Protein AF-A0A7C3BNF3-F1 (afdb_monomer)

Secondary structure (DSSP, 8-state):
-------------------------------------PPP-PPPPPP-------------------PPPP------------------PPPPP--SHHHHHHHHHH-HHHHHHTTSTTTHHHHTTPEE---EEEEE-STTS--EEEEEEEETTEEEEEEEEETTT---EEEEE----BSSSSSS-HHHHHHHHHHTTPPEEEEEEEEE--BSS---TTS-EEEEEETTS-EEEEEEETTEEEEEETTT--B--

Sequence (253 aa):
MKKVSPVLRRSFTLFLLAGMMGTVLLTCQTMKEESETELPLLSPIRPGTATPLAARDTSPLATLTLAPMAAKATVAALGSQHKSEATPRPLTPIQSSQD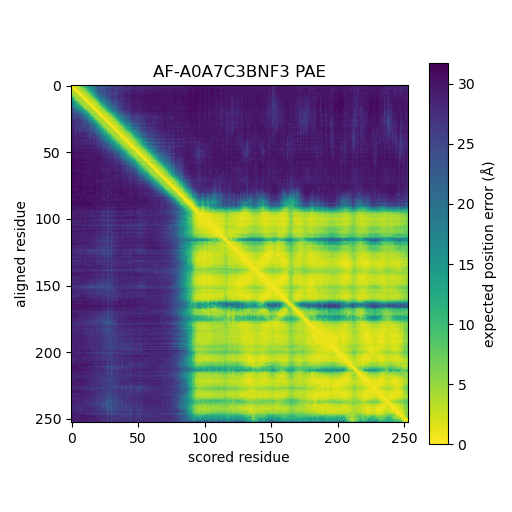VISAVLNDPLFKRSLDDSAFGPRIKDAIPGEPVFVISLDPKKNDYYLVPFYKNQQVSGIAVVGVVDGAGILGMWSNATYDKFPVVDSAEAQKLIEAEGFKIKGEPRLVFRWLRESGDETSPFWEVETEEGITFYVIHIMNKTKIYRADEVHPIG

Solvent-accessible surface area (backbone atoms only — not comparable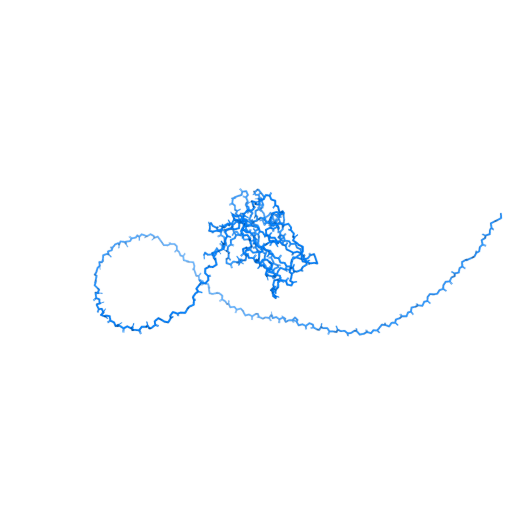 to full-atom values): 16756 Å² total; per-residue (Å²): 138,88,89,85,86,82,90,84,81,89,79,91,84,88,82,91,81,89,85,83,91,82,90,81,82,84,84,82,80,86,87,86,80,90,77,92,73,86,78,82,88,76,78,86,82,75,93,79,84,85,86,89,83,83,91,79,90,80,89,86,89,82,92,80,90,78,82,88,81,89,77,92,74,86,82,80,88,76,80,81,82,82,76,75,76,72,73,82,70,87,68,67,77,78,83,49,63,64,46,54,53,50,37,44,75,67,21,66,68,49,61,55,36,52,75,33,89,76,45,5,73,45,43,55,93,30,44,76,53,76,58,42,72,33,44,45,75,38,94,90,51,70,37,30,34,38,36,38,21,33,42,96,72,23,30,18,22,38,40,33,31,44,58,89,61,52,78,25,68,77,46,76,47,39,87,46,84,34,73,53,82,67,82,67,49,59,70,56,50,52,52,57,49,41,72,76,73,50,56,74,42,78,80,54,40,48,27,39,58,49,28,76,92,46,79,47,92,92,58,55,26,36,40,38,41,28,75,86,71,51,44,33,36,41,36,68,54,95,95,38,78,46,78,42,48,61,91,76,58,55,69,59,129

Structure (mmCIF, N/CA/C/O backbone):
data_AF-A0A7C3BNF3-F1
#
_entry.id   AF-A0A7C3BNF3-F1
#
loop_
_atom_site.group_PDB
_atom_site.id
_atom_site.type_symbol
_atom_site.label_atom_id
_atom_site.label_alt_id
_atom_site.label_comp_id
_atom_site.label_asym_id
_atom_site.label_entity_id
_atom_site.label_seq_id
_atom_site.pdbx_PDB_ins_code
_atom_site.Cartn_x
_atom_site.Cartn_y
_atom_site.Cartn_z
_atom_site.occupancy
_atom_site.B_iso_or_equiv
_atom_site.auth_seq_id
_atom_site.auth_comp_id
_atom_site.auth_asym_id
_atom_site.auth_atom_id
_atom_site.pdbx_PDB_model_num
ATOM 1 N N . MET A 1 1 ? 30.409 -74.243 4.102 1.00 40.69 1 MET A N 1
ATOM 2 C CA . MET A 1 1 ? 31.715 -73.762 4.607 1.00 40.69 1 MET A CA 1
ATOM 3 C C . MET A 1 1 ? 31.783 -72.253 4.418 1.00 40.69 1 MET A C 1
ATOM 5 O O . MET A 1 1 ? 31.747 -71.790 3.287 1.00 40.69 1 MET A O 1
ATOM 9 N N . LYS A 1 2 ? 31.756 -71.496 5.521 1.00 39.75 2 LYS A N 1
ATOM 10 C CA . LYS A 1 2 ? 31.770 -70.024 5.553 1.00 39.75 2 LYS A CA 1
ATOM 11 C C . LYS A 1 2 ? 33.218 -69.531 5.429 1.00 39.75 2 LYS A C 1
ATOM 13 O O . LYS A 1 2 ? 34.060 -69.984 6.198 1.00 39.75 2 LYS A O 1
ATOM 18 N N . LYS A 1 3 ? 33.500 -68.616 4.496 1.00 50.75 3 LYS A N 1
ATOM 19 C CA . LYS A 1 3 ? 34.761 -67.859 4.446 1.00 50.75 3 LYS A CA 1
ATOM 20 C C . LYS A 1 3 ? 34.529 -66.478 5.057 1.00 50.75 3 LYS A C 1
ATOM 22 O O . LYS A 1 3 ? 33.682 -65.727 4.590 1.00 50.75 3 LYS A O 1
ATOM 27 N N . VAL A 1 4 ? 35.277 -66.201 6.117 1.00 46.47 4 VAL A N 1
ATOM 28 C CA . VAL A 1 4 ? 35.402 -64.918 6.812 1.00 46.47 4 VAL A CA 1
ATOM 29 C C . VAL A 1 4 ? 36.863 -64.499 6.689 1.00 46.47 4 VAL A C 1
ATOM 31 O O . VAL A 1 4 ? 37.720 -65.311 7.031 1.00 46.47 4 VAL A O 1
ATOM 34 N N . SER A 1 5 ? 37.124 -63.265 6.247 1.00 44.56 5 SER A N 1
ATOM 35 C CA . SER A 1 5 ? 38.315 -62.441 6.557 1.00 44.56 5 SER A CA 1
ATOM 36 C C . SER A 1 5 ? 38.331 -61.163 5.685 1.00 44.56 5 SER A C 1
ATOM 38 O O . SER A 1 5 ? 37.679 -61.144 4.644 1.00 44.56 5 SER A O 1
ATOM 40 N N . PRO A 1 6 ? 39.109 -60.114 6.022 1.00 54.22 6 PRO A N 1
ATOM 41 C CA . PRO A 1 6 ? 39.188 -59.461 7.327 1.00 54.22 6 PRO A CA 1
ATOM 42 C C . PRO A 1 6 ? 39.106 -57.916 7.246 1.00 54.22 6 PRO A C 1
ATOM 44 O O . PRO A 1 6 ? 39.247 -57.281 6.206 1.00 54.22 6 PRO A O 1
ATOM 47 N N . VAL A 1 7 ? 38.919 -57.340 8.431 1.00 42.62 7 VAL A N 1
ATOM 48 C CA . VAL A 1 7 ? 39.017 -55.927 8.817 1.00 42.62 7 VAL A CA 1
ATOM 49 C C . VAL A 1 7 ? 40.390 -55.327 8.475 1.00 42.62 7 VAL A C 1
ATOM 51 O O . VAL A 1 7 ? 41.409 -55.890 8.873 1.00 42.62 7 VAL A O 1
ATOM 54 N N . LEU A 1 8 ? 40.415 -54.132 7.867 1.00 45.12 8 LEU A N 1
ATOM 55 C CA . LEU A 1 8 ? 41.586 -53.246 7.862 1.00 45.12 8 LEU A CA 1
ATOM 56 C C . LEU A 1 8 ? 41.279 -51.963 8.651 1.00 45.12 8 LEU A C 1
ATOM 58 O O . LEU A 1 8 ? 40.282 -51.280 8.431 1.00 45.12 8 LEU A O 1
ATOM 62 N N . ARG A 1 9 ? 42.145 -51.697 9.629 1.00 39.44 9 ARG A N 1
ATOM 63 C CA . ARG A 1 9 ? 42.118 -50.605 10.607 1.00 39.44 9 ARG A CA 1
ATOM 64 C C . ARG A 1 9 ? 42.980 -49.425 10.131 1.00 39.44 9 ARG A C 1
ATOM 66 O O . ARG A 1 9 ? 44.096 -49.654 9.690 1.00 39.44 9 ARG A O 1
ATOM 73 N N . ARG A 1 10 ? 42.503 -48.215 10.466 1.00 37.59 10 ARG A N 1
ATOM 74 C CA . ARG A 1 10 ? 43.234 -47.014 10.954 1.00 37.59 10 ARG A CA 1
ATOM 75 C C . ARG A 1 10 ? 44.228 -46.294 10.021 1.00 37.59 10 ARG A C 1
ATOM 77 O O . ARG A 1 10 ? 45.268 -46.843 9.684 1.00 37.59 10 ARG A O 1
ATOM 84 N N . SER A 1 11 ? 44.013 -44.986 9.829 1.00 36.25 11 SER A N 1
ATOM 85 C CA . SER A 1 11 ? 44.772 -43.857 10.442 1.00 36.25 11 SER A CA 1
ATOM 86 C C . SER A 1 11 ? 44.363 -42.552 9.729 1.00 36.25 11 SER A C 1
ATOM 88 O O . SER A 1 11 ? 44.376 -42.496 8.510 1.00 36.25 11 SER A O 1
ATOM 90 N N . PHE A 1 12 ? 43.729 -41.584 10.401 1.00 36.41 12 PHE A N 1
ATOM 91 C CA . PHE A 1 12 ? 44.362 -40.414 11.037 1.00 36.41 12 PHE A CA 1
ATOM 92 C C . PHE A 1 12 ? 45.429 -39.729 10.170 1.00 36.41 12 PHE A C 1
ATOM 94 O O . PHE A 1 12 ? 46.558 -40.198 10.111 1.00 36.41 12 PHE A O 1
ATOM 101 N N . THR A 1 13 ? 45.099 -38.570 9.592 1.00 43.84 13 THR A N 1
ATOM 102 C CA . THR A 1 13 ? 46.020 -37.425 9.494 1.00 43.84 13 THR A CA 1
ATOM 103 C C . THR A 1 13 ? 45.202 -36.134 9.434 1.00 43.84 13 THR A C 1
ATOM 105 O O . THR A 1 13 ? 44.461 -35.873 8.493 1.00 43.84 13 THR A O 1
ATOM 108 N N . LEU A 1 14 ? 45.340 -35.375 10.515 1.00 37.09 14 LEU A N 1
ATOM 109 C CA . LEU A 1 14 ? 44.949 -33.991 10.720 1.00 37.09 14 LEU A CA 1
ATOM 110 C C . LEU A 1 14 ? 46.074 -33.117 10.134 1.00 37.09 14 LEU A C 1
ATOM 112 O O . LEU A 1 14 ? 47.233 -33.379 10.450 1.00 37.09 14 LEU A O 1
ATOM 116 N N . PHE A 1 15 ? 45.769 -32.083 9.348 1.00 41.31 15 PHE A N 1
ATOM 117 C CA . PHE A 1 15 ? 46.699 -30.968 9.136 1.00 41.31 15 PHE A CA 1
ATOM 118 C C . PHE A 1 15 ? 45.950 -29.633 9.148 1.00 41.31 15 PHE A C 1
ATOM 120 O O . PHE A 1 15 ? 45.084 -29.369 8.317 1.00 41.31 15 PHE A O 1
ATOM 127 N N . LEU A 1 16 ? 46.303 -28.832 10.157 1.00 37.19 16 LEU A N 1
ATOM 128 C CA . LEU A 1 16 ? 46.083 -27.395 10.284 1.00 37.19 16 LEU A CA 1
ATOM 129 C C . LEU A 1 16 ? 46.866 -26.620 9.214 1.00 37.19 16 LEU A C 1
ATOM 131 O O . LEU A 1 16 ? 48.004 -26.986 8.944 1.00 37.19 16 LEU A O 1
ATOM 135 N N . LEU A 1 17 ? 46.317 -25.483 8.770 1.00 37.19 17 LEU A N 1
ATOM 136 C CA . LEU A 1 17 ? 46.991 -24.182 8.553 1.00 37.19 17 LEU A CA 1
ATOM 137 C C . LEU A 1 17 ? 45.893 -23.187 8.103 1.00 37.19 17 LEU A C 1
ATOM 139 O O . LEU A 1 17 ? 45.265 -23.404 7.077 1.00 37.19 17 LEU A O 1
ATOM 143 N N . ALA A 1 18 ? 45.395 -22.265 8.934 1.00 37.16 18 ALA A N 1
ATOM 144 C CA . ALA A 1 18 ? 46.007 -21.027 9.441 1.00 37.16 18 ALA A CA 1
ATOM 145 C C . ALA A 1 18 ? 46.370 -20.024 8.328 1.00 37.16 18 ALA A C 1
ATOM 147 O O . ALA A 1 18 ? 47.295 -20.271 7.562 1.00 37.16 18 ALA A O 1
ATOM 148 N N . GLY A 1 19 ? 45.694 -18.864 8.298 1.00 30.92 19 GLY A N 1
ATOM 149 C CA . GLY A 1 19 ? 46.172 -17.700 7.545 1.00 30.92 19 GLY A CA 1
ATOM 150 C C . GLY A 1 19 ? 45.147 -16.600 7.239 1.00 30.92 19 GLY A C 1
ATOM 151 O O . GLY A 1 19 ? 44.417 -16.711 6.268 1.00 30.92 19 GLY A O 1
ATOM 152 N N . MET A 1 20 ? 45.245 -15.504 8.005 1.00 35.53 20 MET A N 1
ATOM 153 C CA . MET A 1 20 ? 44.845 -14.108 7.707 1.00 35.53 20 MET A CA 1
ATOM 154 C C . MET A 1 20 ? 43.364 -13.734 7.905 1.00 35.53 20 MET A C 1
ATOM 156 O O . MET A 1 20 ? 42.510 -14.021 7.079 1.00 35.53 20 MET A O 1
ATOM 160 N N . MET A 1 21 ? 42.970 -13.207 9.073 1.00 34.00 21 MET A N 1
ATOM 161 C CA . MET A 1 21 ? 43.152 -11.819 9.562 1.00 34.00 21 MET A CA 1
ATOM 162 C C . MET A 1 21 ? 42.662 -10.737 8.590 1.00 34.00 21 MET A C 1
ATOM 164 O O . MET A 1 21 ? 43.366 -10.343 7.667 1.00 34.00 21 MET A O 1
ATOM 168 N N . GLY A 1 22 ? 41.481 -10.204 8.901 1.00 33.47 22 GLY A N 1
ATOM 169 C CA . GLY A 1 22 ? 40.921 -8.967 8.369 1.00 33.47 22 GLY A CA 1
ATOM 170 C C . GLY A 1 22 ? 40.045 -8.328 9.442 1.00 33.47 22 GLY A C 1
ATOM 171 O O . GLY A 1 22 ? 38.830 -8.489 9.449 1.00 33.47 22 GLY A O 1
ATOM 172 N N . THR A 1 23 ? 40.699 -7.687 10.405 1.00 35.78 23 THR A N 1
ATOM 173 C CA . THR A 1 23 ? 40.113 -6.898 11.489 1.00 35.78 23 THR A CA 1
ATOM 174 C C . THR A 1 23 ? 39.406 -5.668 10.913 1.00 35.78 23 THR A C 1
ATOM 176 O O . THR A 1 23 ? 40.067 -4.816 10.328 1.00 35.78 23 THR A O 1
ATOM 179 N N . VAL A 1 24 ? 38.095 -5.526 11.122 1.00 37.19 24 VAL A N 1
ATOM 180 C CA . VAL A 1 24 ? 37.420 -4.221 11.037 1.00 37.19 24 VAL A CA 1
ATOM 181 C C . VAL A 1 24 ? 36.855 -3.910 12.414 1.00 37.19 24 VAL A C 1
ATOM 183 O O . VAL A 1 24 ? 35.965 -4.588 12.923 1.00 37.19 24 VAL A O 1
ATOM 186 N N . LEU A 1 25 ? 37.485 -2.917 13.035 1.00 37.56 25 LEU A N 1
ATOM 187 C CA . LEU A 1 25 ? 37.174 -2.387 14.347 1.00 37.56 25 LEU A CA 1
ATOM 188 C C . LEU A 1 25 ? 35.891 -1.549 14.313 1.00 37.56 25 LEU A C 1
ATOM 190 O O . LEU A 1 25 ? 35.724 -0.654 13.491 1.00 37.56 25 LEU A O 1
ATOM 194 N N . LEU A 1 26 ? 35.048 -1.866 15.289 1.00 35.31 26 LEU A N 1
ATOM 195 C CA . LEU A 1 26 ? 34.107 -1.033 16.029 1.00 35.31 26 LEU A CA 1
ATOM 196 C C . LEU A 1 26 ? 34.372 0.489 15.988 1.00 35.31 26 LEU A C 1
ATOM 198 O O . LEU A 1 26 ? 35.427 0.953 16.417 1.00 35.31 26 LEU A O 1
ATOM 202 N N . THR A 1 27 ? 33.324 1.257 15.692 1.00 36.75 27 THR A N 1
ATOM 203 C CA . THR A 1 27 ? 33.066 2.560 16.327 1.00 36.75 27 THR A CA 1
ATOM 204 C C . THR A 1 27 ? 31.608 2.610 16.789 1.00 36.75 27 THR A C 1
ATOM 206 O O . THR A 1 27 ? 30.733 3.179 16.147 1.00 36.75 27 THR A O 1
ATOM 209 N N . CYS A 1 28 ? 31.345 1.992 17.944 1.00 34.16 28 CYS A N 1
ATOM 210 C CA . CYS A 1 28 ? 30.232 2.384 18.806 1.00 34.16 28 CYS A CA 1
ATOM 211 C C . CYS A 1 28 ? 30.676 3.627 19.581 1.00 34.16 28 CYS A C 1
ATOM 213 O O . CYS A 1 28 ? 31.540 3.526 20.449 1.00 34.16 28 CYS A O 1
ATOM 215 N N . GLN A 1 29 ? 30.095 4.789 19.285 1.00 36.34 29 GLN A N 1
ATOM 216 C CA . GLN A 1 29 ? 30.157 5.930 20.193 1.00 36.34 29 GLN A CA 1
ATOM 217 C C . GLN A 1 29 ? 28.950 5.885 21.128 1.00 36.34 29 GLN A C 1
ATOM 219 O O . GLN A 1 29 ? 27.810 6.135 20.748 1.00 36.34 29 GLN A O 1
ATOM 224 N N . THR A 1 30 ? 29.247 5.533 22.372 1.00 35.47 30 THR A N 1
ATOM 225 C CA . THR A 1 30 ? 28.507 5.903 23.574 1.00 35.47 30 THR A CA 1
ATOM 226 C C . THR A 1 30 ? 28.475 7.424 23.720 1.00 35.47 30 THR A C 1
ATOM 228 O O . THR A 1 30 ? 29.532 8.045 23.810 1.00 35.47 30 THR A O 1
ATOM 231 N N . MET A 1 31 ? 27.284 8.012 23.826 1.00 35.06 31 MET A N 1
ATOM 232 C CA . MET A 1 31 ? 27.095 9.290 24.513 1.00 35.06 31 MET A CA 1
ATOM 233 C C . MET A 1 31 ? 26.141 9.060 25.683 1.00 35.06 31 MET A C 1
ATOM 235 O O . MET A 1 31 ? 24.977 8.713 25.493 1.00 35.06 31 MET A O 1
ATOM 239 N N . LYS A 1 32 ? 26.685 9.203 26.891 1.00 38.69 32 LYS A N 1
ATOM 240 C CA . LYS A 1 32 ? 25.974 9.251 28.165 1.00 38.69 32 LYS A CA 1
ATOM 241 C C . LYS A 1 32 ? 26.591 10.394 28.974 1.00 38.69 32 LYS A C 1
ATOM 243 O O . LYS A 1 32 ? 27.745 10.274 29.358 1.00 38.69 32 LYS A O 1
ATOM 248 N N . GLU A 1 33 ? 25.822 11.458 29.171 1.00 44.34 33 GLU A N 1
ATOM 249 C CA . GLU A 1 33 ? 25.859 12.439 30.277 1.00 44.34 33 GLU A CA 1
ATOM 250 C C . GLU A 1 33 ? 24.660 13.369 30.011 1.00 44.34 33 GLU A C 1
ATOM 252 O O . GLU A 1 33 ? 24.553 13.950 28.936 1.00 44.34 33 GLU A O 1
ATOM 257 N N . GLU A 1 34 ? 23.547 13.234 30.734 1.00 39.47 34 GLU A N 1
ATOM 258 C CA . GLU A 1 34 ? 23.269 13.894 32.022 1.00 39.47 34 GLU A CA 1
ATOM 259 C C . GLU A 1 34 ? 23.438 15.421 31.958 1.00 39.47 34 GLU A C 1
ATOM 261 O O . GLU A 1 34 ? 24.514 15.967 32.168 1.00 39.47 34 GLU A O 1
ATOM 266 N N . SER A 1 35 ? 22.324 16.118 31.722 1.00 44.19 35 SER A N 1
ATOM 267 C CA . SER A 1 35 ? 22.088 17.426 32.327 1.00 44.19 35 SER A CA 1
ATOM 268 C C . SER A 1 35 ? 20.629 17.493 32.762 1.00 44.19 35 SER A C 1
ATOM 270 O O . SER A 1 35 ? 19.715 17.574 31.938 1.00 44.19 35 SER A O 1
ATOM 272 N N . GLU A 1 36 ? 20.426 17.408 34.070 1.00 44.66 36 GLU A N 1
ATOM 273 C CA . GLU A 1 36 ? 19.192 17.782 34.743 1.00 44.66 36 GLU A CA 1
ATOM 274 C C . GLU A 1 36 ? 18.860 19.240 34.394 1.00 44.66 36 GLU A C 1
ATOM 276 O O . GLU A 1 36 ? 19.713 20.127 34.436 1.00 44.66 36 GLU A O 1
ATOM 281 N N . THR A 1 37 ? 17.616 19.513 34.014 1.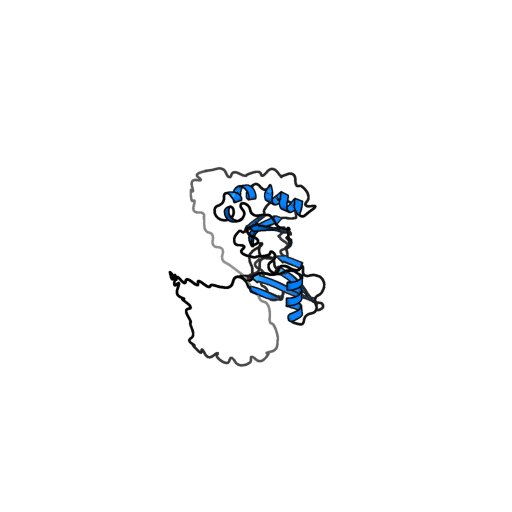00 45.12 37 THR A N 1
ATOM 282 C CA . THR A 1 37 ? 17.081 20.875 34.021 1.00 45.12 37 THR A CA 1
ATOM 283 C C . THR A 1 37 ? 15.701 20.804 34.642 1.00 45.12 37 THR A C 1
ATOM 285 O O . THR A 1 37 ? 14.779 20.199 34.095 1.00 45.12 37 THR A O 1
ATOM 288 N N . GLU A 1 38 ? 15.622 21.371 35.841 1.00 39.72 38 GLU A N 1
ATOM 289 C CA . GLU A 1 38 ? 14.423 21.528 36.648 1.00 39.72 38 GLU A CA 1
ATOM 290 C C . GLU A 1 38 ? 13.291 22.170 35.836 1.00 39.72 38 GLU A C 1
ATOM 292 O O . GLU A 1 38 ? 13.442 23.233 35.230 1.00 39.72 38 GLU A O 1
ATOM 297 N N . LEU A 1 39 ? 12.127 21.522 35.857 1.00 49.28 39 LEU A N 1
ATOM 298 C CA . LEU A 1 39 ? 10.868 22.113 35.421 1.00 49.28 39 LEU A CA 1
ATOM 299 C C . LEU A 1 39 ? 10.376 23.088 36.503 1.00 49.28 39 LEU A C 1
ATOM 301 O O . LEU A 1 39 ? 10.236 22.680 37.659 1.00 49.28 39 LEU A O 1
ATOM 305 N N . PRO A 1 40 ? 10.032 24.343 36.168 1.00 50.12 40 PRO A N 1
ATOM 306 C CA . PRO A 1 40 ? 9.306 25.195 37.093 1.00 50.12 40 PRO A CA 1
ATOM 307 C C . PRO A 1 40 ? 7.863 24.694 37.255 1.00 50.12 40 PRO A C 1
ATOM 309 O O . PRO A 1 40 ? 7.091 24.610 36.299 1.00 50.12 40 PRO A O 1
ATOM 312 N N . LEU A 1 41 ? 7.504 24.396 38.505 1.00 41.78 41 LEU A N 1
ATOM 313 C CA . LEU A 1 41 ? 6.136 24.219 38.989 1.00 41.78 41 LEU A CA 1
ATOM 314 C C . LEU A 1 41 ? 5.299 25.464 38.657 1.00 41.78 41 LEU A C 1
ATOM 316 O O . LEU A 1 41 ? 5.430 26.501 39.308 1.00 41.78 41 LEU A O 1
ATOM 320 N N . LEU A 1 42 ? 4.410 25.353 37.669 1.00 42.59 42 LEU A N 1
ATOM 321 C CA . LEU A 1 42 ? 3.328 26.312 37.460 1.00 42.59 42 LEU A CA 1
ATOM 322 C C . LEU A 1 42 ? 2.055 25.807 38.144 1.00 42.59 42 LEU A C 1
ATOM 324 O O . LEU A 1 42 ? 1.537 24.729 37.863 1.00 42.59 42 LEU A O 1
ATOM 328 N N . SER A 1 43 ? 1.601 26.626 39.087 1.00 53.91 43 SER A N 1
ATOM 329 C CA . SER A 1 43 ? 0.437 26.458 39.951 1.00 53.91 43 SER A CA 1
ATOM 330 C C . SER A 1 43 ? -0.885 26.254 39.190 1.00 53.91 43 SER A C 1
ATOM 332 O O . SER A 1 43 ? -1.045 26.750 38.073 1.00 53.91 43 SER A O 1
ATOM 334 N N . PRO A 1 44 ? -1.886 25.603 39.816 1.00 46.59 44 PRO A N 1
ATOM 335 C CA . PRO A 1 44 ? -3.186 25.349 39.201 1.00 46.59 44 PRO A CA 1
ATOM 336 C C . PRO A 1 44 ? -3.992 26.642 38.998 1.00 46.59 44 PRO A C 1
ATOM 338 O O . PRO A 1 44 ? -4.288 27.371 39.949 1.00 46.59 44 PRO A O 1
ATOM 341 N N . ILE A 1 45 ? -4.394 26.899 37.752 1.00 45.59 45 ILE A N 1
ATOM 342 C CA . ILE A 1 45 ? -5.325 27.973 37.391 1.00 45.59 45 ILE A CA 1
ATOM 343 C C . ILE A 1 45 ? -6.747 27.527 37.750 1.00 45.59 45 ILE A C 1
ATOM 345 O O . ILE A 1 45 ? -7.240 26.501 37.284 1.00 45.59 45 ILE A O 1
ATOM 349 N N . ARG A 1 46 ? -7.402 28.315 38.608 1.00 44.91 46 ARG A N 1
ATOM 350 C CA . ARG A 1 46 ? -8.814 28.161 38.982 1.00 44.91 46 ARG A CA 1
ATOM 351 C C . ARG A 1 46 ? -9.748 28.545 37.822 1.00 44.91 46 ARG A C 1
ATOM 353 O O . ARG A 1 46 ? -9.435 29.482 37.089 1.00 44.91 46 ARG A O 1
ATOM 360 N N . PRO A 1 47 ? -10.924 27.905 37.707 1.00 39.62 47 PRO A N 1
ATOM 361 C CA . PRO A 1 47 ? -11.930 28.255 36.712 1.00 39.62 47 PRO A CA 1
ATOM 362 C C . PRO A 1 47 ? -12.667 29.541 37.116 1.00 39.62 47 PRO A C 1
ATOM 364 O O . PRO A 1 47 ? -13.256 29.623 38.194 1.00 39.62 47 PRO A O 1
ATOM 367 N N . GLY A 1 48 ? -12.610 30.548 36.244 1.00 40.53 48 GLY A N 1
ATOM 368 C CA . GLY A 1 48 ? -13.319 31.817 36.373 1.00 40.53 48 GLY A CA 1
ATOM 369 C C . GLY A 1 48 ? -14.457 31.916 35.362 1.00 40.53 48 GLY A C 1
ATOM 370 O O . GLY A 1 48 ? -14.262 31.794 34.157 1.00 40.53 48 GLY A O 1
ATOM 371 N N . THR A 1 49 ? -15.649 32.119 35.896 1.00 34.91 49 THR A N 1
ATOM 372 C CA . THR A 1 49 ? -16.950 32.300 35.255 1.00 34.91 49 THR A CA 1
ATOM 373 C C . THR A 1 49 ? -17.037 33.533 34.343 1.00 34.91 49 THR A C 1
ATOM 375 O O . THR A 1 49 ? -16.733 34.641 34.765 1.00 34.91 49 THR A O 1
ATOM 378 N N . ALA 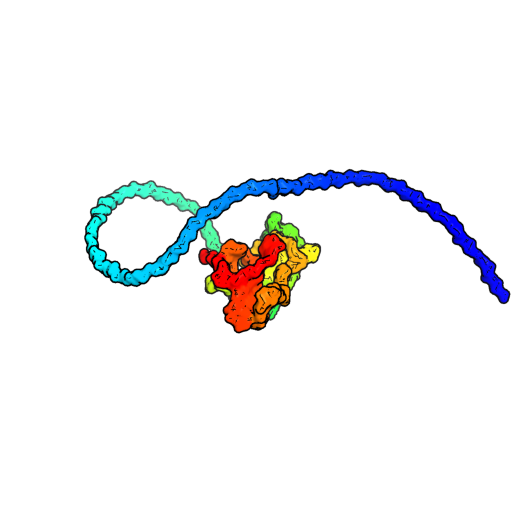A 1 50 ? -17.580 33.298 33.146 1.00 32.50 50 ALA A N 1
ATOM 379 C CA . ALA A 1 50 ? -18.685 34.006 32.486 1.00 32.50 50 ALA A CA 1
ATOM 380 C C . ALA A 1 50 ? -18.614 35.519 32.140 1.00 32.50 50 ALA A C 1
ATOM 382 O O . ALA A 1 50 ? -18.545 36.384 33.008 1.00 32.50 50 ALA A O 1
ATOM 383 N N . THR A 1 51 ? -18.959 35.778 30.865 1.00 35.22 51 THR A N 1
ATOM 384 C CA . THR A 1 51 ? -19.992 36.731 30.369 1.00 35.22 51 THR A CA 1
ATOM 385 C C . THR A 1 51 ? -19.472 37.833 29.421 1.00 35.22 51 THR A C 1
ATOM 387 O O . THR A 1 51 ? -18.401 38.386 29.665 1.00 35.22 51 THR A O 1
ATOM 390 N N . PRO A 1 52 ? -20.202 38.141 28.320 1.00 55.09 52 PRO A N 1
ATOM 391 C CA . PRO A 1 52 ? -19.696 38.859 27.150 1.00 55.09 52 PRO A CA 1
ATOM 392 C C . PRO A 1 52 ? -20.103 40.341 27.135 1.00 55.09 52 PRO A C 1
ATOM 394 O O . PRO A 1 52 ? -21.064 40.722 27.791 1.00 55.09 52 PRO A O 1
ATOM 397 N N . LEU A 1 53 ? -19.440 41.157 26.312 1.00 32.16 53 LEU A N 1
ATOM 398 C CA . LEU A 1 53 ? -19.915 42.476 25.861 1.00 32.16 53 LEU A CA 1
ATOM 399 C C . LEU A 1 53 ? -19.194 42.779 24.529 1.00 32.16 53 LEU A C 1
ATOM 401 O O . LEU A 1 53 ? -17.973 42.720 24.464 1.00 32.16 53 LEU A O 1
ATOM 405 N N . ALA A 1 54 ? -19.897 42.814 23.401 1.00 35.16 54 ALA A N 1
ATOM 406 C CA . ALA A 1 54 ? -20.652 43.947 22.858 1.00 35.16 54 ALA A CA 1
ATOM 407 C C . ALA A 1 54 ? -19.838 44.804 21.870 1.00 35.16 54 ALA A C 1
ATOM 409 O O . ALA A 1 54 ? -18.852 45.446 22.210 1.00 35.16 54 ALA A O 1
ATOM 410 N N . ALA A 1 55 ? -20.345 44.768 20.638 1.00 37.88 55 ALA A N 1
ATOM 411 C CA . ALA A 1 55 ? -20.370 45.780 19.589 1.00 37.88 55 ALA A CA 1
ATOM 412 C C . ALA A 1 55 ? -19.854 47.195 19.913 1.00 37.88 55 ALA A C 1
ATOM 414 O O . ALA A 1 55 ? -20.285 47.810 20.889 1.00 37.88 55 ALA A O 1
ATOM 415 N N . ARG A 1 56 ? -19.086 47.751 18.965 1.00 35.38 56 ARG A N 1
ATOM 416 C CA . ARG A 1 56 ? -19.303 49.046 18.275 1.00 35.38 56 ARG A CA 1
ATOM 417 C C . ARG A 1 56 ? -18.193 49.224 17.223 1.00 35.38 56 ARG A C 1
ATOM 419 O O . ARG A 1 56 ? -17.055 48.852 17.484 1.00 35.38 56 ARG A O 1
ATOM 426 N N . ASP A 1 57 ? -18.541 49.477 15.957 1.00 34.09 57 ASP A N 1
ATOM 427 C CA . ASP A 1 57 ? -18.682 50.822 15.344 1.00 34.09 57 ASP A CA 1
ATOM 428 C C . ASP A 1 57 ? -17.387 51.642 15.525 1.00 34.09 57 ASP A C 1
ATOM 430 O O . ASP A 1 57 ? -16.909 51.781 16.641 1.00 34.09 57 ASP A O 1
ATOM 434 N N . THR A 1 58 ? -16.704 52.213 14.528 1.00 39.44 58 THR A N 1
ATOM 435 C CA . THR A 1 58 ? -17.116 52.877 13.279 1.00 39.44 58 THR A CA 1
ATOM 436 C C . THR A 1 58 ? -15.834 53.277 12.514 1.00 39.44 58 THR A C 1
ATOM 438 O O . THR A 1 58 ? -14.894 53.714 13.164 1.00 39.44 58 THR A O 1
ATOM 441 N N . SER A 1 59 ? -15.828 53.128 11.177 1.00 37.88 59 SER A N 1
ATOM 442 C CA . SER A 1 59 ? -15.405 54.057 10.086 1.00 37.88 59 SER A CA 1
ATOM 443 C C . SER A 1 59 ? -14.295 55.140 10.275 1.00 37.88 59 SER A C 1
ATOM 445 O O . SER A 1 59 ? -14.062 55.602 11.381 1.00 37.88 59 SER A O 1
ATOM 447 N N . PRO A 1 60 ? -13.817 55.814 9.196 1.00 55.78 60 PRO A N 1
ATOM 448 C CA . PRO A 1 60 ? -13.109 55.349 7.993 1.00 55.78 60 PRO A CA 1
ATOM 449 C C . PRO A 1 60 ? -11.885 56.275 7.665 1.00 55.78 60 PRO A C 1
ATOM 451 O O . PRO A 1 60 ? -11.429 57.027 8.517 1.00 55.78 60 PRO A O 1
ATOM 454 N N . LEU A 1 61 ? -11.445 56.280 6.394 1.00 33.56 61 LEU A N 1
ATOM 455 C CA . LEU A 1 61 ? -10.451 57.142 5.705 1.00 33.56 61 LEU A CA 1
ATOM 456 C C . LEU A 1 61 ? -8.977 56.699 5.729 1.00 33.56 61 LEU A C 1
ATOM 458 O O . LEU A 1 61 ? -8.278 56.844 6.721 1.00 33.56 61 LEU A O 1
ATOM 462 N N . ALA A 1 62 ? -8.455 56.365 4.545 1.00 39.56 62 ALA A N 1
ATOM 463 C CA . ALA A 1 62 ? -7.658 57.329 3.779 1.00 39.56 62 ALA A CA 1
ATOM 464 C C . ALA A 1 62 ? -7.439 56.830 2.342 1.00 39.56 62 ALA A C 1
ATOM 466 O O . ALA A 1 62 ? -6.817 55.800 2.096 1.00 39.56 62 ALA A O 1
ATOM 467 N N . THR A 1 63 ? -7.959 57.599 1.390 1.00 37.22 63 THR A N 1
ATOM 468 C CA . THR A 1 63 ? -7.638 57.530 -0.036 1.00 37.22 63 THR A CA 1
ATOM 469 C C . THR A 1 63 ? -6.216 58.047 -0.245 1.00 37.22 63 THR A C 1
ATOM 471 O O . THR A 1 63 ? -5.930 59.187 0.118 1.00 37.22 63 THR A O 1
ATOM 474 N N . LEU A 1 64 ? -5.341 57.257 -0.870 1.00 37.84 64 LEU A N 1
ATOM 475 C CA . LEU A 1 64 ? -4.081 57.745 -1.433 1.00 37.84 64 LEU A CA 1
ATOM 476 C C . LEU A 1 64 ? -3.994 57.359 -2.908 1.00 37.84 64 LEU A C 1
ATOM 478 O O . LEU A 1 64 ? -3.807 56.204 -3.282 1.00 37.84 64 LEU A O 1
ATOM 482 N N . THR A 1 65 ? -4.172 58.385 -3.730 1.00 37.31 65 THR A N 1
ATOM 483 C CA . THR A 1 65 ? -3.956 58.419 -5.171 1.00 37.31 65 THR A CA 1
ATOM 484 C C . THR A 1 65 ? -2.454 58.379 -5.459 1.00 37.31 65 THR A C 1
ATOM 486 O O . THR A 1 65 ? -1.723 59.252 -4.998 1.00 37.31 65 THR A O 1
ATOM 489 N N . LEU A 1 66 ? -1.996 57.422 -6.267 1.00 39.84 66 LEU A N 1
ATOM 490 C CA . LEU A 1 66 ? -0.668 57.439 -6.887 1.00 39.84 66 LEU A CA 1
ATOM 491 C C . LEU A 1 66 ? -0.818 57.165 -8.387 1.00 39.84 66 LEU A C 1
ATOM 493 O O . LEU A 1 66 ? -1.389 56.160 -8.805 1.00 39.84 66 LEU A O 1
ATOM 497 N N . ALA A 1 67 ? -0.348 58.128 -9.177 1.00 41.59 67 ALA A N 1
ATOM 498 C CA . ALA A 1 67 ? -0.320 58.112 -10.634 1.00 41.59 67 ALA A CA 1
ATOM 499 C C . ALA A 1 67 ? 0.746 57.127 -11.176 1.00 41.59 67 ALA A C 1
ATOM 501 O O . ALA A 1 67 ? 1.675 56.766 -10.450 1.00 41.59 67 ALA A O 1
ATOM 502 N N . PRO A 1 68 ? 0.636 56.692 -12.446 1.00 47.75 68 PRO A N 1
ATOM 503 C CA . PRO A 1 68 ? 1.395 55.563 -12.972 1.00 47.75 68 PRO A CA 1
ATOM 504 C C . PRO A 1 68 ? 2.783 55.974 -13.482 1.00 47.75 68 PRO A C 1
ATOM 506 O O . PRO A 1 68 ? 2.918 56.909 -14.271 1.00 47.75 68 PRO A O 1
ATOM 509 N N . MET A 1 69 ? 3.817 55.220 -13.098 1.00 35.19 69 MET A N 1
ATOM 510 C CA . MET A 1 69 ? 5.116 55.249 -13.772 1.00 35.19 69 MET A CA 1
ATOM 511 C C . MET A 1 69 ? 5.183 54.145 -14.826 1.00 35.19 69 MET A C 1
ATOM 513 O O . MET A 1 69 ? 5.055 52.958 -14.537 1.00 35.19 69 MET A O 1
ATOM 517 N N . ALA A 1 70 ? 5.391 54.578 -16.066 1.00 42.06 70 ALA A N 1
ATOM 518 C CA . ALA A 1 70 ? 5.630 53.741 -17.224 1.00 42.06 70 ALA A CA 1
ATOM 519 C C . ALA A 1 70 ? 6.973 53.006 -17.103 1.00 42.06 70 ALA A C 1
ATOM 521 O O . ALA A 1 70 ? 8.032 53.633 -17.083 1.00 42.06 70 ALA A O 1
ATOM 522 N N . ALA A 1 71 ? 6.929 51.675 -17.106 1.00 40.59 71 ALA A N 1
ATOM 523 C CA . ALA A 1 71 ? 8.089 50.831 -17.349 1.00 40.59 71 ALA A CA 1
ATOM 524 C C . ALA A 1 71 ? 7.923 50.140 -18.709 1.00 40.59 71 ALA A C 1
ATOM 526 O O . ALA A 1 71 ? 7.080 49.262 -18.890 1.00 40.59 71 ALA A O 1
ATOM 527 N N . LYS A 1 72 ? 8.737 50.561 -19.682 1.00 40.56 72 LYS A N 1
ATOM 528 C CA . LYS A 1 72 ? 9.017 49.794 -20.899 1.00 40.56 72 LYS A CA 1
ATOM 529 C C . LYS A 1 72 ? 9.799 48.546 -20.490 1.00 40.56 72 LYS A C 1
ATOM 531 O O . LYS A 1 72 ? 10.967 48.659 -20.132 1.00 40.56 72 LYS A O 1
ATOM 536 N N . ALA A 1 73 ? 9.175 47.378 -20.588 1.00 38.31 73 ALA A N 1
ATOM 537 C CA . ALA A 1 73 ? 9.871 46.099 -20.576 1.00 38.31 73 ALA A CA 1
ATOM 538 C C . ALA A 1 73 ? 9.664 45.417 -21.932 1.00 38.31 73 ALA A C 1
ATOM 540 O O . ALA A 1 73 ? 8.552 45.073 -22.329 1.00 38.31 73 ALA A O 1
ATOM 541 N N . THR A 1 74 ? 10.767 45.295 -22.658 1.00 37.78 74 THR A N 1
ATOM 542 C CA . THR A 1 74 ? 10.914 44.584 -23.924 1.00 37.78 74 THR A CA 1
ATOM 543 C C . THR A 1 74 ? 10.609 43.102 -23.712 1.00 37.78 74 THR A C 1
ATOM 545 O O . THR A 1 74 ? 11.360 42.406 -23.033 1.00 37.78 74 THR A O 1
ATOM 548 N N . VAL A 1 75 ? 9.513 42.608 -24.291 1.00 37.50 75 VAL A N 1
ATOM 549 C CA . VAL A 1 75 ? 9.200 41.174 -24.325 1.00 37.50 75 VAL A CA 1
ATOM 550 C C . VAL A 1 75 ? 10.014 40.543 -25.452 1.00 37.50 75 VAL A C 1
ATOM 552 O O . VAL A 1 75 ? 9.675 40.667 -26.626 1.00 37.50 75 VAL A O 1
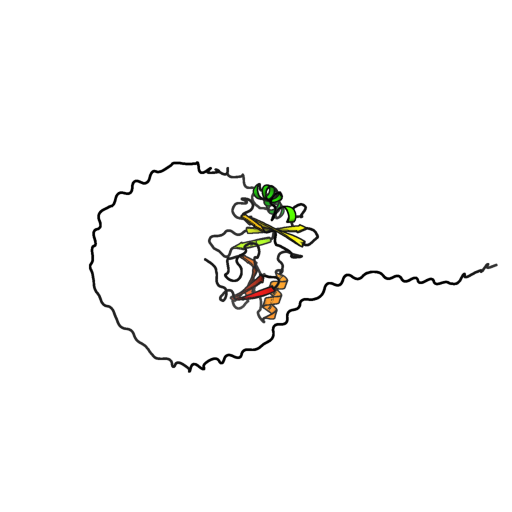ATOM 555 N N . ALA A 1 76 ? 11.112 39.880 -25.092 1.00 39.34 76 ALA A N 1
ATOM 556 C CA . ALA A 1 76 ? 11.761 38.915 -25.964 1.00 39.34 76 ALA A CA 1
ATOM 557 C C . ALA A 1 76 ? 10.938 37.621 -25.931 1.00 39.34 76 ALA A C 1
ATOM 559 O O . ALA A 1 76 ? 10.924 36.895 -24.939 1.00 39.34 76 ALA A O 1
ATOM 560 N N . ALA A 1 77 ? 10.219 37.364 -27.020 1.00 42.84 77 ALA A N 1
ATOM 561 C CA . ALA A 1 77 ? 9.588 36.085 -27.282 1.00 42.84 77 ALA A CA 1
ATOM 562 C C . ALA A 1 77 ? 10.678 35.038 -27.560 1.00 42.84 77 ALA A C 1
ATOM 564 O O . ALA A 1 77 ? 11.354 35.099 -28.586 1.00 42.84 77 ALA A O 1
ATOM 565 N N . LEU A 1 78 ? 10.836 34.071 -26.656 1.00 35.81 78 LEU A N 1
ATOM 566 C CA . LEU A 1 78 ? 11.575 32.842 -26.920 1.00 35.81 78 LEU A CA 1
ATOM 567 C C . LEU A 1 78 ? 10.749 31.635 -26.470 1.00 35.81 78 LEU A C 1
ATOM 569 O O . LEU A 1 78 ? 10.464 31.465 -25.290 1.00 35.81 78 LEU A O 1
ATOM 573 N N . GLY A 1 79 ? 10.436 30.780 -27.445 1.00 34.47 79 GLY A N 1
ATOM 574 C CA . GLY A 1 79 ? 10.524 29.333 -27.267 1.00 34.47 79 GLY A CA 1
ATOM 575 C C . GLY A 1 79 ? 9.327 28.616 -26.650 1.00 34.47 79 GLY A C 1
ATOM 576 O O . GLY A 1 79 ? 9.397 28.169 -25.517 1.00 34.47 79 GLY A O 1
ATOM 577 N N . SER A 1 80 ? 8.284 28.413 -27.459 1.00 35.22 80 SER A N 1
ATOM 578 C CA . SER A 1 80 ? 7.613 27.113 -27.644 1.00 35.22 80 SER A CA 1
ATOM 579 C C . SER A 1 80 ? 7.517 26.196 -26.409 1.00 35.22 80 SER A C 1
ATOM 581 O O . SER A 1 80 ? 8.327 25.285 -26.228 1.00 35.22 80 SER A O 1
ATOM 583 N N . GLN A 1 81 ? 6.440 26.342 -25.632 1.00 34.44 81 GLN A N 1
ATOM 584 C CA . GLN A 1 81 ? 5.924 25.234 -24.832 1.00 34.44 81 GLN A CA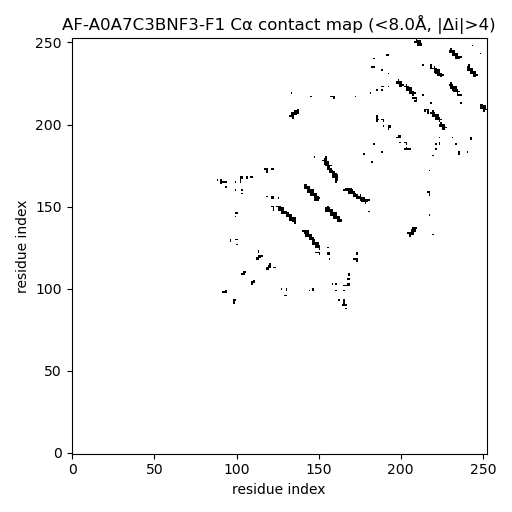 1
ATOM 585 C C . GLN A 1 81 ? 5.474 24.118 -25.783 1.00 34.44 81 GLN A C 1
ATOM 587 O O . GLN A 1 81 ? 4.449 24.234 -26.454 1.00 34.44 81 GLN A O 1
ATOM 592 N N . HIS A 1 82 ? 6.239 23.027 -25.835 1.00 36.47 82 HIS A N 1
ATOM 593 C CA . HIS A 1 82 ? 5.753 21.757 -26.358 1.00 36.47 82 HIS A CA 1
ATOM 594 C C . HIS A 1 82 ? 4.614 21.286 -25.445 1.00 36.47 82 HIS A C 1
ATOM 596 O O . HIS A 1 82 ? 4.822 20.589 -24.453 1.00 36.47 82 HIS A O 1
ATOM 602 N N . LYS A 1 83 ? 3.388 21.693 -25.774 1.00 35.22 83 LYS A N 1
ATOM 603 C CA . LYS A 1 83 ? 2.176 21.037 -25.301 1.00 35.22 83 LYS A CA 1
ATOM 604 C C . LYS A 1 83 ? 2.174 19.661 -25.961 1.00 35.22 83 LYS A C 1
ATOM 606 O O . LYS A 1 83 ? 1.740 19.508 -27.097 1.00 35.22 83 LYS A O 1
ATOM 611 N N . SER A 1 84 ? 2.780 18.688 -25.285 1.00 33.47 84 SER A N 1
ATOM 612 C CA . SER A 1 84 ? 2.649 17.279 -25.633 1.00 33.47 84 SER A CA 1
ATOM 613 C C . SER A 1 84 ? 1.187 16.917 -25.411 1.00 33.47 84 SER A C 1
ATOM 615 O O . SER A 1 84 ? 0.783 16.573 -24.304 1.00 33.47 84 SER A O 1
ATOM 617 N N . GLU A 1 85 ? 0.382 17.080 -26.454 1.00 36.00 85 GLU A N 1
ATOM 618 C CA . GLU A 1 85 ? -0.965 16.542 -26.545 1.00 36.00 85 GLU A CA 1
ATOM 619 C C . GLU A 1 85 ? -0.824 15.019 -26.532 1.00 36.00 85 GLU A C 1
ATOM 621 O O . GLU A 1 85 ? -0.578 14.376 -27.549 1.00 36.00 85 GLU A O 1
ATOM 626 N N . ALA A 1 86 ? -0.823 14.455 -25.323 1.00 37.59 86 ALA A N 1
ATOM 627 C CA . ALA A 1 86 ? -0.800 13.022 -25.124 1.00 37.59 86 ALA A CA 1
ATOM 628 C C . ALA A 1 86 ? -2.118 12.482 -25.675 1.00 37.59 86 ALA A C 1
ATOM 630 O O . ALA A 1 86 ? -3.174 12.672 -25.073 1.00 37.59 86 ALA A O 1
ATOM 631 N N . THR A 1 87 ? -2.053 11.850 -26.845 1.00 35.44 87 THR A N 1
ATOM 632 C CA . THR A 1 87 ? -3.162 11.088 -27.409 1.00 35.44 87 THR A CA 1
ATOM 633 C C . THR A 1 87 ? -3.741 10.190 -26.310 1.00 35.44 87 THR A C 1
ATOM 635 O O . THR A 1 87 ? -2.966 9.436 -25.707 1.00 35.44 87 THR A O 1
ATOM 638 N N . PRO A 1 88 ? -5.056 10.254 -26.021 1.00 40.75 88 PRO A N 1
ATOM 639 C CA . PRO A 1 88 ? -5.680 9.382 -25.036 1.00 40.75 88 PRO A CA 1
ATOM 640 C C . PRO A 1 88 ? -5.389 7.936 -25.427 1.00 40.75 88 PRO A C 1
ATOM 642 O O . PRO A 1 88 ? -5.787 7.479 -26.502 1.00 40.75 88 PRO A O 1
ATOM 645 N N . ARG A 1 89 ? -4.608 7.236 -24.602 1.00 49.00 89 ARG A N 1
ATOM 646 C CA . ARG A 1 89 ? -4.308 5.827 -24.845 1.00 49.00 89 ARG A CA 1
ATOM 647 C C . ARG A 1 89 ? -5.616 5.046 -24.676 1.00 49.00 89 ARG A C 1
ATOM 649 O O . ARG A 1 89 ? -6.314 5.294 -23.695 1.00 49.00 89 ARG A O 1
ATOM 656 N N . PRO A 1 90 ? -5.979 4.143 -25.606 1.00 39.47 90 PRO A N 1
ATOM 657 C CA . PRO A 1 90 ? -7.139 3.288 -25.413 1.00 39.47 90 PRO A CA 1
ATOM 658 C C . PRO A 1 90 ? -6.926 2.471 -24.139 1.00 39.47 90 PRO A C 1
ATOM 660 O O . PRO A 1 90 ? -5.946 1.735 -24.023 1.00 39.47 90 PRO A O 1
ATOM 663 N N . LEU A 1 91 ? -7.812 2.675 -23.168 1.00 51.94 91 LEU A N 1
ATOM 664 C CA . LEU A 1 91 ? -7.718 2.088 -21.841 1.00 51.94 91 LEU A CA 1
ATOM 665 C C . LEU A 1 91 ? -8.295 0.676 -21.876 1.00 51.94 91 LEU A C 1
ATOM 667 O O . LEU A 1 91 ? -9.467 0.492 -22.206 1.00 51.94 91 LEU A O 1
ATOM 671 N N . THR A 1 92 ? -7.494 -0.321 -21.518 1.00 55.53 92 THR A N 1
ATOM 672 C CA . THR A 1 92 ? -8.026 -1.617 -21.089 1.00 55.53 92 THR A CA 1
ATOM 673 C C . THR A 1 92 ? -8.523 -1.464 -19.652 1.00 55.53 92 THR A C 1
ATOM 675 O O . THR A 1 92 ? -7.728 -1.080 -18.793 1.00 55.53 92 THR A O 1
ATOM 678 N N . PRO A 1 93 ? -9.807 -1.736 -19.363 1.00 61.91 93 PRO A N 1
ATOM 679 C CA . PRO A 1 93 ? -10.294 -1.794 -17.990 1.00 61.91 93 PRO A CA 1
ATOM 680 C C . PRO A 1 93 ? -9.453 -2.777 -17.168 1.00 61.91 93 PRO A C 1
ATOM 682 O O . PRO A 1 93 ? -9.164 -3.872 -17.646 1.00 61.91 93 PRO A O 1
ATOM 685 N N . ILE A 1 94 ? -9.088 -2.413 -15.936 1.00 70.62 94 ILE A N 1
ATOM 686 C CA . ILE A 1 94 ? -8.427 -3.338 -15.006 1.00 70.62 94 ILE A CA 1
ATOM 687 C C . ILE A 1 94 ? -9.470 -4.375 -14.574 1.00 70.62 94 ILE A C 1
ATOM 689 O O . ILE A 1 94 ? -10.444 -4.027 -13.910 1.00 70.62 94 ILE A O 1
ATOM 693 N N . GLN A 1 95 ? -9.297 -5.632 -14.981 1.00 79.94 95 GLN A N 1
ATOM 694 C CA . GLN A 1 95 ? -10.175 -6.754 -14.621 1.00 79.94 95 GLN A CA 1
ATOM 695 C C . GLN A 1 95 ? -9.448 -7.794 -13.755 1.00 79.94 95 GLN A C 1
ATOM 697 O O . GLN A 1 95 ? -10.078 -8.676 -13.175 1.00 79.94 95 GLN A O 1
ATOM 702 N N . SER A 1 96 ? -8.120 -7.702 -13.672 1.00 86.38 96 SER A N 1
ATOM 703 C CA . SER A 1 96 ? -7.259 -8.651 -12.976 1.00 86.38 96 SER A CA 1
ATOM 704 C C . SER A 1 96 ? -5.939 -8.016 -12.535 1.00 86.38 96 SER A C 1
ATOM 706 O O . SER A 1 96 ? -5.498 -7.003 -13.083 1.00 86.38 96 SER A O 1
ATOM 708 N N . SER A 1 97 ? -5.245 -8.673 -11.604 1.00 89.25 97 SER A N 1
ATOM 709 C CA . SER A 1 97 ? -3.865 -8.348 -11.224 1.00 89.25 97 SER A CA 1
ATOM 710 C C . SER A 1 97 ? -2.917 -8.318 -12.428 1.00 89.25 97 SER A C 1
ATOM 712 O O . SER A 1 97 ? -2.033 -7.465 -12.523 1.00 89.25 97 SER A O 1
ATOM 714 N N . GLN A 1 98 ? -3.140 -9.203 -13.404 1.00 90.69 98 GLN A N 1
ATOM 715 C CA . GLN A 1 98 ? -2.330 -9.262 -14.616 1.00 90.69 98 GLN A CA 1
ATOM 716 C C . GLN A 1 98 ? -2.505 -8.017 -15.494 1.00 90.69 98 GLN A C 1
ATOM 718 O O . GLN A 1 98 ? -1.542 -7.598 -16.139 1.00 90.69 98 GLN A O 1
ATOM 723 N N . ASP A 1 99 ? -3.685 -7.393 -15.500 1.00 87.31 99 ASP A N 1
ATOM 724 C CA . ASP A 1 99 ? -3.915 -6.145 -16.234 1.00 87.31 99 ASP A CA 1
ATOM 725 C C . ASP A 1 99 ? -3.117 -4.996 -15.615 1.00 87.31 99 ASP A C 1
ATOM 727 O O . ASP A 1 99 ? -2.488 -4.227 -16.341 1.00 87.31 99 ASP A O 1
ATOM 731 N N . VAL A 1 100 ? -3.058 -4.930 -14.278 1.00 89.75 100 VAL A N 1
ATOM 732 C CA . VAL A 1 100 ? -2.249 -3.937 -13.551 1.00 89.75 100 VAL A CA 1
ATOM 733 C C . VAL A 1 100 ? -0.765 -4.117 -13.867 1.00 89.75 100 VAL A C 1
ATOM 735 O O . VAL A 1 100 ? -0.092 -3.160 -14.250 1.00 89.75 100 VAL A O 1
ATOM 738 N N . ILE A 1 101 ? -0.251 -5.350 -13.778 1.00 91.44 101 ILE A N 1
ATOM 739 C CA . ILE A 1 101 ? 1.148 -5.657 -14.118 1.00 91.44 101 ILE A CA 1
ATOM 740 C C . ILE A 1 101 ? 1.433 -5.286 -15.579 1.00 91.44 101 ILE A C 1
ATOM 742 O O . ILE A 1 101 ? 2.442 -4.648 -15.885 1.00 91.44 101 ILE A O 1
ATOM 746 N N . SER A 1 102 ? 0.529 -5.642 -16.492 1.00 89.31 102 SER A N 1
ATOM 747 C CA . SER A 1 102 ? 0.680 -5.351 -17.920 1.00 89.31 102 SER A CA 1
ATOM 748 C C . SER A 1 102 ? 0.658 -3.849 -18.203 1.00 89.31 102 SER A C 1
ATOM 750 O O . SER A 1 102 ? 1.412 -3.393 -19.065 1.00 89.31 102 SER A O 1
ATOM 752 N N . ALA A 1 103 ? -0.149 -3.070 -17.477 1.00 87.25 103 ALA A N 1
ATOM 753 C CA . ALA A 1 103 ? -0.162 -1.615 -17.576 1.00 87.25 103 ALA A CA 1
ATOM 754 C C . ALA A 1 103 ? 1.194 -1.014 -17.178 1.00 87.25 103 ALA A C 1
ATOM 756 O O . ALA A 1 103 ? 1.703 -0.151 -17.891 1.00 87.25 103 ALA A O 1
ATOM 757 N N . VAL A 1 104 ? 1.823 -1.519 -16.109 1.00 89.50 104 VAL A N 1
ATOM 758 C CA . VAL A 1 104 ? 3.165 -1.087 -15.678 1.00 89.50 104 VAL A CA 1
ATOM 759 C C . VAL A 1 104 ? 4.215 -1.417 -16.734 1.00 89.50 104 VAL A C 1
ATOM 761 O O . VAL A 1 104 ? 4.908 -0.526 -17.217 1.00 89.50 104 VAL A O 1
ATOM 764 N N . LEU A 1 105 ? 4.320 -2.687 -17.136 1.00 89.62 105 LEU A N 1
ATOM 765 C CA . LEU A 1 105 ? 5.384 -3.150 -18.037 1.00 89.62 105 LEU A CA 1
ATOM 766 C C . LEU A 1 105 ? 5.295 -2.533 -19.442 1.00 89.62 105 LEU A C 1
ATOM 768 O O . LEU A 1 105 ? 6.307 -2.396 -20.137 1.00 89.62 105 LEU A O 1
ATOM 772 N N . ASN A 1 106 ? 4.091 -2.155 -19.874 1.00 88.56 106 ASN A N 1
ATOM 773 C CA . ASN A 1 106 ? 3.881 -1.519 -21.169 1.00 88.56 106 ASN A CA 1
ATOM 774 C C . ASN A 1 106 ? 3.982 0.008 -21.135 1.00 88.56 106 ASN A C 1
ATOM 776 O O . ASN A 1 106 ? 4.039 0.613 -22.212 1.00 88.56 106 ASN A O 1
ATOM 780 N N . ASP A 1 107 ? 4.057 0.630 -19.957 1.00 86.25 107 ASP A N 1
ATOM 781 C CA . ASP A 1 107 ? 4.097 2.080 -19.857 1.00 86.25 107 ASP A CA 1
ATOM 782 C C . ASP A 1 107 ? 5.440 2.659 -20.370 1.00 86.25 107 ASP A C 1
ATOM 784 O O . ASP A 1 107 ? 6.520 2.173 -20.019 1.00 86.25 107 ASP A O 1
ATOM 788 N N . PRO A 1 108 ? 5.426 3.707 -21.214 1.00 85.88 108 PRO A N 1
ATOM 789 C CA . PRO A 1 108 ? 6.638 4.364 -21.684 1.00 85.88 108 PRO A CA 1
ATOM 790 C C . PRO A 1 108 ? 7.498 4.955 -20.565 1.00 85.88 108 PRO A C 1
ATOM 792 O O . PRO A 1 108 ? 8.716 4.980 -20.722 1.00 85.88 108 PRO A O 1
ATOM 795 N N . LEU A 1 109 ? 6.909 5.430 -19.459 1.00 82.94 109 LEU A N 1
ATOM 796 C CA . LEU A 1 109 ? 7.666 5.909 -18.300 1.00 82.94 109 LEU A CA 1
ATOM 797 C C . LEU A 1 109 ? 8.426 4.756 -17.654 1.00 82.94 109 LEU A C 1
ATOM 799 O O . LEU A 1 109 ? 9.615 4.917 -17.395 1.00 82.94 109 LEU A O 1
ATOM 803 N N . PHE A 1 110 ? 7.802 3.580 -17.508 1.00 86.31 110 PHE A N 1
ATOM 804 C CA . PHE A 1 110 ? 8.499 2.376 -17.045 1.00 86.31 110 PHE A CA 1
ATOM 805 C C . PHE A 1 110 ? 9.702 2.076 -17.931 1.00 86.31 110 PHE A C 1
ATOM 807 O O . PHE A 1 110 ? 10.831 1.997 -17.458 1.00 86.31 110 PHE A O 1
ATOM 814 N N . LYS A 1 111 ? 9.471 1.972 -19.243 1.00 86.88 111 LYS A N 1
ATOM 815 C CA . LYS A 1 111 ? 10.514 1.612 -20.211 1.00 86.88 111 LYS A CA 1
ATOM 816 C C . LYS A 1 111 ? 11.663 2.616 -20.215 1.00 86.88 111 LYS A C 1
ATOM 818 O O . LYS A 1 111 ? 12.811 2.203 -20.271 1.00 86.88 111 LYS A O 1
ATOM 823 N N . ARG A 1 112 ? 11.364 3.914 -20.102 1.00 83.88 112 ARG A N 1
ATOM 824 C CA . ARG A 1 112 ? 12.380 4.971 -19.965 1.00 83.88 112 ARG A CA 1
ATOM 825 C C . ARG A 1 112 ? 13.124 4.889 -18.633 1.00 83.88 112 ARG A C 1
ATOM 827 O O . ARG A 1 112 ? 14.324 5.128 -18.602 1.00 83.88 112 ARG A O 1
ATOM 834 N N . SER A 1 113 ? 12.431 4.540 -17.551 1.00 81.69 113 SER A N 1
ATOM 835 C CA . SER A 1 113 ? 13.026 4.429 -16.215 1.00 81.69 113 SER A CA 1
ATOM 836 C C . SER A 1 113 ? 14.010 3.265 -16.086 1.00 81.69 113 SER A C 1
ATOM 838 O O . SER A 1 113 ? 14.875 3.312 -15.219 1.00 81.69 113 SER A O 1
ATOM 840 N N . LEU A 1 114 ? 13.931 2.246 -16.956 1.00 83.69 114 LEU A N 1
ATOM 841 C CA . LEU A 1 114 ? 14.875 1.119 -16.974 1.00 83.69 114 LEU A CA 1
ATOM 842 C C . LEU A 1 114 ? 16.320 1.551 -17.251 1.00 83.69 114 LEU A C 1
ATOM 844 O O . LEU A 1 114 ? 17.250 0.882 -16.796 1.00 83.69 114 LEU A O 1
ATOM 848 N N . ASP A 1 115 ? 16.491 2.670 -17.954 1.00 81.56 115 ASP A N 1
ATOM 849 C CA . ASP A 1 115 ? 17.793 3.245 -18.289 1.00 81.56 115 ASP A CA 1
ATOM 850 C C . ASP A 1 115 ? 18.208 4.383 -17.327 1.00 81.56 115 ASP A C 1
ATOM 852 O O . ASP A 1 115 ? 19.319 4.904 -17.431 1.00 81.56 115 ASP A O 1
ATOM 856 N N . ASP A 1 116 ? 17.348 4.766 -16.371 1.00 76.88 116 ASP A N 1
ATOM 857 C CA . ASP A 1 116 ? 17.638 5.773 -15.338 1.00 76.88 116 ASP A CA 1
ATOM 858 C C . ASP A 1 116 ? 18.601 5.208 -14.283 1.00 76.88 116 ASP A C 1
ATOM 860 O O . ASP A 1 116 ? 18.409 4.096 -13.796 1.00 76.88 116 ASP A O 1
ATOM 864 N N . SER A 1 117 ? 19.610 5.981 -13.877 1.00 65.19 117 SER A N 1
ATOM 865 C CA . SER A 1 117 ? 20.650 5.560 -12.934 1.00 65.19 117 SER A CA 1
ATOM 866 C C . SER A 1 117 ? 20.151 5.233 -11.518 1.00 65.19 117 SER A C 1
ATOM 868 O O . SER A 1 117 ? 20.831 4.480 -10.818 1.00 65.19 117 SER A O 1
ATOM 870 N N . ALA A 1 118 ? 18.990 5.743 -11.085 1.00 75.38 118 ALA A N 1
ATOM 871 C CA . ALA A 1 118 ? 18.484 5.530 -9.722 1.00 75.38 118 ALA A CA 1
ATOM 872 C C . ALA A 1 118 ? 17.450 4.394 -9.604 1.00 75.38 118 ALA A C 1
ATOM 874 O O . ALA A 1 118 ? 17.461 3.629 -8.632 1.00 75.38 118 ALA A O 1
ATOM 875 N N . PHE A 1 119 ? 16.539 4.278 -10.572 1.00 80.00 119 PHE A N 1
ATOM 876 C CA . PHE A 1 119 ? 15.439 3.309 -10.532 1.00 80.00 119 PHE A CA 1
ATOM 877 C C . PHE A 1 119 ? 15.722 2.075 -11.402 1.00 80.00 119 PHE A C 1
ATOM 879 O O . PHE A 1 119 ? 15.600 0.938 -10.935 1.00 80.00 119 PHE A O 1
ATOM 886 N N . GLY A 1 120 ? 16.201 2.293 -12.627 1.00 84.38 120 GLY A N 1
ATOM 887 C CA . GLY A 1 120 ? 16.411 1.263 -13.639 1.00 84.38 120 GLY A CA 1
ATOM 888 C C . GLY A 1 120 ? 17.260 0.077 -13.183 1.00 84.38 120 GLY A C 1
ATOM 889 O O . GLY A 1 120 ? 16.759 -1.045 -13.191 1.00 84.38 120 GLY A O 1
ATOM 890 N N . PRO A 1 121 ? 18.501 0.266 -12.694 1.00 85.94 121 PRO A N 1
ATOM 891 C CA . PRO A 1 121 ? 19.364 -0.830 -12.249 1.00 85.94 121 PRO A CA 1
ATOM 892 C C . PRO A 1 121 ? 18.756 -1.736 -11.169 1.00 85.94 121 PRO A C 1
ATOM 894 O O . PRO A 1 121 ? 19.087 -2.926 -11.094 1.00 85.94 121 PRO A O 1
ATOM 897 N N . ARG A 1 122 ? 17.878 -1.184 -10.321 1.00 85.38 122 ARG A N 1
ATOM 898 C CA . ARG A 1 122 ? 17.264 -1.909 -9.201 1.00 85.38 122 ARG A CA 1
ATOM 899 C C . ARG A 1 122 ? 16.101 -2.787 -9.645 1.00 85.38 122 ARG A C 1
ATOM 901 O O . ARG A 1 122 ? 15.948 -3.891 -9.124 1.00 85.38 122 ARG A O 1
ATOM 908 N N . ILE A 1 123 ? 15.335 -2.340 -10.636 1.00 88.06 123 ILE A N 1
ATOM 909 C CA . ILE A 1 123 ? 14.211 -3.110 -11.182 1.00 88.06 123 ILE A CA 1
ATOM 910 C C . ILE A 1 123 ? 14.542 -3.867 -12.469 1.00 88.06 123 ILE A C 1
ATOM 912 O O . ILE A 1 123 ? 13.766 -4.712 -12.908 1.00 88.06 123 ILE A O 1
ATOM 916 N N . LYS A 1 124 ? 15.705 -3.611 -13.074 1.00 88.50 124 LYS A N 1
ATOM 917 C CA . LYS A 1 124 ? 16.204 -4.398 -14.197 1.00 88.50 124 LYS A CA 1
ATOM 918 C C . LYS A 1 124 ? 16.348 -5.852 -13.759 1.00 88.50 124 LYS A C 1
ATOM 920 O O . LYS A 1 124 ? 16.982 -6.135 -12.736 1.00 88.50 124 LYS A O 1
ATOM 925 N N . ASP A 1 125 ? 15.743 -6.746 -14.534 1.00 89.88 125 ASP A N 1
ATOM 926 C CA . ASP A 1 125 ? 15.636 -8.185 -14.265 1.00 89.88 125 ASP A CA 1
ATOM 927 C C . ASP A 1 125 ? 14.827 -8.541 -12.999 1.00 89.88 125 ASP A C 1
ATOM 929 O O . ASP A 1 125 ? 14.815 -9.699 -12.584 1.00 89.88 125 ASP A O 1
ATOM 933 N N . ALA A 1 126 ? 14.157 -7.568 -12.371 1.00 92.81 126 ALA A N 1
ATOM 934 C CA . ALA A 1 126 ? 13.264 -7.822 -11.249 1.00 92.81 126 ALA A CA 1
ATOM 935 C C . ALA A 1 126 ? 11.913 -8.355 -11.743 1.00 92.81 126 ALA A C 1
ATOM 937 O O . ALA A 1 126 ? 11.433 -8.002 -12.822 1.00 92.81 126 ALA A O 1
ATOM 938 N N . ILE A 1 127 ? 11.287 -9.198 -10.929 1.00 94.81 127 ILE A N 1
ATOM 939 C CA . ILE A 1 127 ? 10.011 -9.842 -11.238 1.00 94.81 127 ILE A CA 1
ATOM 940 C C . ILE A 1 127 ? 8.897 -9.054 -10.539 1.00 94.81 127 ILE A C 1
ATOM 942 O O . ILE A 1 127 ? 9.004 -8.839 -9.329 1.00 94.81 127 ILE A O 1
ATOM 946 N N . PRO A 1 128 ? 7.841 -8.610 -11.244 1.00 95.12 128 PRO A N 1
ATOM 947 C CA . PRO A 1 128 ? 6.696 -7.991 -10.588 1.00 95.12 128 PRO A CA 1
ATOM 948 C C . PRO A 1 128 ? 6.002 -9.016 -9.682 1.00 95.12 128 PRO A C 1
ATOM 950 O O . PRO A 1 128 ? 5.782 -10.160 -10.079 1.00 95.12 128 PRO A O 1
ATOM 953 N N . GLY A 1 129 ? 5.686 -8.607 -8.460 1.00 95.31 129 GLY A N 1
ATOM 954 C CA . GLY A 1 129 ? 4.858 -9.367 -7.534 1.00 95.31 129 GLY A CA 1
ATOM 955 C C . GLY A 1 129 ? 3.377 -9.043 -7.683 1.00 95.31 129 GLY A C 1
ATOM 956 O O . GLY A 1 129 ? 2.953 -8.381 -8.632 1.00 95.31 129 GLY A O 1
ATOM 957 N N . GLU A 1 130 ? 2.598 -9.509 -6.709 1.00 95.00 130 GLU A N 1
ATOM 958 C CA . GLU A 1 130 ? 1.158 -9.280 -6.683 1.00 95.00 130 GLU A CA 1
ATOM 959 C C . GLU A 1 130 ? 0.853 -7.789 -6.449 1.00 95.00 130 GLU A C 1
ATOM 961 O O . GLU A 1 130 ? 1.373 -7.206 -5.490 1.00 95.00 130 GLU A O 1
ATOM 966 N N . PRO A 1 131 ? 0.028 -7.152 -7.299 1.00 94.62 131 PRO A N 1
ATOM 967 C CA . PRO A 1 131 ? -0.446 -5.800 -7.068 1.00 94.62 131 PRO A CA 1
ATOM 968 C C . PRO A 1 131 ? -1.249 -5.706 -5.774 1.00 94.62 131 PRO A C 1
ATOM 970 O O . PRO A 1 131 ? -2.131 -6.519 -5.505 1.00 94.62 131 PRO A O 1
ATOM 973 N N . VAL A 1 132 ? -0.993 -4.658 -5.003 1.00 94.44 132 VAL A N 1
ATOM 974 C CA . VAL A 1 132 ? -1.693 -4.392 -3.750 1.00 94.44 132 VAL A CA 1
ATOM 975 C C . VAL A 1 132 ? -2.577 -3.169 -3.933 1.00 94.44 132 VAL A C 1
ATOM 977 O O . VAL A 1 132 ? -2.090 -2.111 -4.328 1.00 94.44 132 VAL A O 1
ATOM 980 N N . PHE A 1 133 ? -3.873 -3.315 -3.668 1.00 93.44 133 PHE A N 1
ATOM 981 C CA . PHE A 1 133 ? -4.830 -2.216 -3.752 1.00 93.44 133 PHE A CA 1
ATOM 982 C C . PHE A 1 133 ? -4.725 -1.307 -2.524 1.00 93.44 133 PHE A C 1
ATOM 984 O O . PHE A 1 133 ? -4.679 -1.791 -1.392 1.00 93.44 133 PHE A O 1
ATOM 991 N N . VAL A 1 134 ? -4.698 0.003 -2.757 1.00 94.31 134 VAL A N 1
ATOM 992 C CA . VAL A 1 134 ? -4.623 1.035 -1.724 1.00 94.31 134 VAL A CA 1
ATOM 993 C C . VAL A 1 134 ? -5.786 2.002 -1.898 1.00 94.31 134 VAL A C 1
ATOM 995 O O . VAL A 1 134 ? -5.952 2.610 -2.958 1.00 94.31 134 VAL A O 1
ATOM 998 N N . ILE A 1 135 ? -6.559 2.169 -0.827 1.00 93.94 135 ILE A N 1
ATOM 999 C CA . ILE A 1 135 ? -7.651 3.143 -0.765 1.00 93.94 135 ILE A CA 1
ATOM 1000 C C . ILE A 1 135 ? -7.069 4.511 -0.413 1.00 93.94 135 ILE A C 1
ATOM 1002 O O . ILE A 1 135 ? -6.390 4.666 0.607 1.00 93.94 135 ILE A O 1
ATOM 1006 N N . SER A 1 136 ? -7.349 5.523 -1.226 1.00 91.56 136 SER A N 1
ATOM 1007 C CA . SER A 1 136 ? -6.980 6.890 -0.887 1.00 91.56 136 SER A CA 1
ATOM 1008 C C . SER A 1 136 ? -7.969 7.473 0.118 1.00 91.56 136 SER A C 1
ATOM 1010 O O . SER A 1 136 ? -9.175 7.503 -0.113 1.00 91.56 136 SER A O 1
ATOM 1012 N N . LEU A 1 137 ? -7.460 7.982 1.239 1.00 91.44 137 LEU A N 1
ATOM 1013 C CA . LEU A 1 137 ? -8.258 8.755 2.197 1.00 91.44 137 LEU A CA 1
ATOM 1014 C C . LEU A 1 137 ? -8.267 10.257 1.867 1.00 91.44 137 LEU A C 1
ATOM 1016 O O . LEU A 1 137 ? -8.905 11.039 2.575 1.00 91.44 137 LEU A O 1
ATOM 1020 N N . ASP A 1 138 ? -7.534 10.686 0.835 1.00 86.81 138 ASP A N 1
ATOM 1021 C CA . ASP A 1 138 ? -7.587 12.055 0.327 1.00 86.81 138 ASP A CA 1
ATOM 1022 C C . ASP A 1 138 ? -8.694 12.157 -0.734 1.00 86.81 138 ASP A C 1
ATOM 1024 O O . ASP A 1 138 ? -8.566 11.553 -1.798 1.00 86.81 138 ASP A O 1
ATOM 1028 N N . PRO A 1 139 ? -9.759 12.953 -0.512 1.00 84.00 139 PRO A N 1
ATOM 1029 C CA . PRO A 1 139 ? -10.871 13.063 -1.458 1.00 84.00 139 PRO A CA 1
ATOM 1030 C C . PRO A 1 139 ? -10.471 13.649 -2.822 1.00 84.00 139 PRO A C 1
ATOM 1032 O O . PRO A 1 139 ? -11.275 13.633 -3.751 1.00 84.00 139 PRO A O 1
ATOM 1035 N N . LYS A 1 140 ? -9.264 14.216 -2.949 1.00 85.38 140 LYS A N 1
ATOM 1036 C CA . LYS A 1 140 ? -8.731 14.755 -4.208 1.00 85.38 140 LYS A CA 1
ATOM 1037 C C . LYS A 1 140 ? -7.913 13.735 -4.998 1.00 85.38 140 LYS A C 1
ATOM 1039 O O . LYS A 1 140 ? -7.490 14.050 -6.111 1.00 85.38 140 LYS A O 1
ATOM 1044 N N . LYS A 1 141 ? -7.632 12.564 -4.427 1.00 84.25 141 LYS A N 1
ATOM 1045 C CA . LYS A 1 141 ? -6.822 11.522 -5.055 1.00 84.25 141 LYS A CA 1
ATOM 1046 C C . LYS A 1 141 ? -7.665 10.280 -5.295 1.00 84.25 141 LYS A C 1
ATOM 1048 O O . LYS A 1 141 ? -8.590 9.973 -4.554 1.00 84.25 141 LYS A O 1
ATOM 1053 N N . ASN A 1 142 ? -7.327 9.581 -6.368 1.00 87.44 142 ASN A N 1
ATOM 1054 C CA . ASN A 1 142 ? -7.946 8.308 -6.693 1.00 87.44 142 ASN A CA 1
ATOM 1055 C C . ASN A 1 142 ? -7.264 7.183 -5.914 1.00 87.44 142 ASN A C 1
ATOM 1057 O O . ASN A 1 142 ? -6.076 7.274 -5.590 1.00 87.44 142 ASN A O 1
ATOM 1061 N N . ASP A 1 143 ? -7.998 6.095 -5.705 1.00 90.75 143 ASP A N 1
ATOM 1062 C CA . ASP A 1 143 ? -7.415 4.819 -5.307 1.00 90.75 143 ASP A CA 1
ATOM 1063 C C . ASP A 1 143 ? -6.377 4.357 -6.339 1.00 90.75 143 ASP A C 1
ATOM 1065 O O . ASP A 1 143 ? -6.405 4.733 -7.524 1.00 90.75 143 ASP A O 1
ATOM 1069 N N . TYR A 1 144 ? -5.446 3.523 -5.893 1.00 91.94 144 TYR A N 1
ATOM 1070 C CA . TYR A 1 144 ? -4.337 3.075 -6.724 1.00 91.94 144 TYR A CA 1
ATOM 1071 C C . TYR A 1 144 ? -3.872 1.669 -6.349 1.00 91.94 144 TYR A C 1
ATOM 1073 O O . TYR A 1 144 ? -4.179 1.141 -5.284 1.00 91.94 144 TYR A O 1
ATOM 1081 N N . TYR A 1 145 ? -3.110 1.059 -7.248 1.00 93.44 145 TYR A N 1
ATOM 1082 C CA . TYR A 1 145 ? -2.367 -0.163 -6.994 1.00 93.44 145 TYR A CA 1
ATOM 1083 C C . TYR A 1 145 ? -0.889 0.147 -6.787 1.00 93.44 145 TYR A C 1
ATOM 1085 O O . TYR A 1 145 ? -0.317 1.020 -7.444 1.00 93.44 145 TYR A O 1
ATOM 1093 N N . LEU A 1 146 ? -0.255 -0.628 -5.917 1.00 94.19 146 LEU A N 1
ATOM 1094 C CA . LEU A 1 146 ? 1.191 -0.712 -5.793 1.00 94.19 146 LEU A CA 1
ATOM 1095 C C . LEU A 1 146 ? 1.658 -2.048 -6.349 1.00 94.19 146 LEU A C 1
ATOM 1097 O O . LEU A 1 146 ? 1.197 -3.096 -5.907 1.00 94.19 146 LEU A O 1
ATOM 1101 N N . VAL A 1 147 ? 2.586 -2.016 -7.301 1.00 94.50 147 VAL A N 1
ATOM 1102 C CA . VAL A 1 147 ? 3.204 -3.222 -7.862 1.00 94.50 147 VAL A CA 1
ATOM 1103 C C . VAL A 1 147 ? 4.634 -3.322 -7.332 1.00 94.50 147 VAL A C 1
ATOM 1105 O O . VAL A 1 147 ? 5.501 -2.575 -7.804 1.00 94.50 147 VAL A O 1
ATOM 1108 N N . PRO A 1 148 ? 4.903 -4.193 -6.343 1.00 95.31 148 PRO A N 1
ATOM 1109 C CA . PRO A 1 148 ? 6.260 -4.442 -5.880 1.00 95.31 148 PRO A CA 1
ATOM 1110 C C . PRO A 1 148 ? 7.045 -5.230 -6.934 1.00 95.31 148 PRO A C 1
ATOM 1112 O O . PRO A 1 148 ? 6.515 -6.124 -7.585 1.00 95.31 148 PRO A O 1
ATOM 1115 N N . PHE A 1 149 ? 8.326 -4.924 -7.087 1.00 94.38 149 PHE A N 1
ATOM 1116 C CA . PHE A 1 149 ? 9.270 -5.656 -7.925 1.00 94.38 149 PHE A CA 1
ATOM 1117 C C . PHE A 1 149 ? 10.287 -6.358 -7.041 1.00 94.38 149 PHE A C 1
ATOM 1119 O O . PHE A 1 149 ? 10.832 -5.743 -6.126 1.00 94.38 149 PHE A O 1
ATOM 1126 N N . TYR A 1 150 ? 10.564 -7.626 -7.333 1.00 94.62 150 TYR A N 1
ATOM 1127 C CA . TYR A 1 150 ? 11.445 -8.471 -6.540 1.00 94.62 150 TYR A CA 1
ATOM 1128 C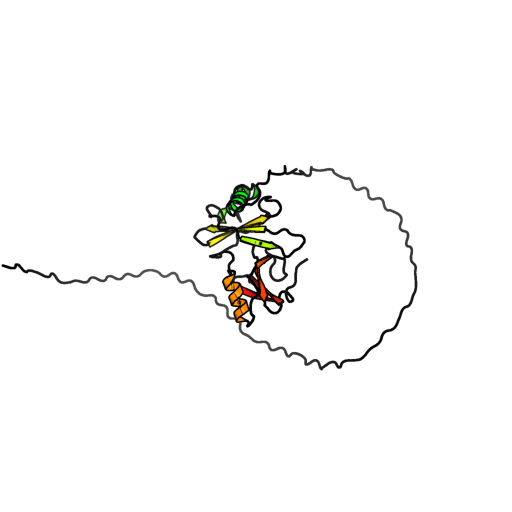 C . TYR A 1 150 ? 12.721 -8.826 -7.291 1.00 94.62 150 TYR A C 1
ATOM 1130 O O . TYR A 1 150 ? 12.685 -9.322 -8.418 1.00 94.62 150 TYR A O 1
ATOM 1138 N N . LYS A 1 151 ? 13.859 -8.651 -6.624 1.00 92.81 151 LYS A N 1
ATOM 1139 C CA . LYS A 1 151 ? 15.177 -9.088 -7.085 1.00 92.81 151 LYS A CA 1
ATOM 1140 C C . LYS A 1 151 ? 15.883 -9.772 -5.925 1.00 92.81 151 LYS A C 1
ATOM 1142 O O . LYS A 1 151 ? 15.964 -9.217 -4.838 1.00 92.81 151 LYS A O 1
ATOM 1147 N N . ASN A 1 152 ? 16.367 -10.995 -6.141 1.00 92.06 152 ASN A N 1
ATOM 1148 C CA . ASN A 1 152 ? 16.987 -11.811 -5.088 1.00 92.06 152 ASN A CA 1
ATOM 1149 C C . ASN A 1 152 ? 16.094 -11.988 -3.842 1.00 92.06 152 ASN A C 1
ATOM 1151 O O . ASN A 1 152 ? 16.589 -11.934 -2.723 1.00 92.06 152 ASN A O 1
ATOM 1155 N N . GLN A 1 153 ? 14.785 -12.197 -4.044 1.00 91.06 153 GLN A N 1
ATOM 1156 C CA . GLN A 1 153 ? 13.778 -12.346 -2.975 1.00 91.06 153 GLN A CA 1
ATOM 1157 C C . GLN A 1 153 ? 13.566 -11.094 -2.103 1.00 91.06 153 GLN A C 1
ATOM 1159 O O . GLN A 1 153 ? 12.910 -11.177 -1.074 1.00 91.06 153 GLN A O 1
ATOM 1164 N N . GLN A 1 154 ? 14.065 -9.933 -2.532 1.00 93.12 154 GLN A N 1
ATOM 1165 C CA . GLN A 1 154 ? 13.843 -8.655 -1.863 1.00 93.12 154 GLN A CA 1
ATOM 1166 C C . GLN A 1 154 ? 13.104 -7.696 -2.783 1.00 93.12 154 GLN A C 1
ATOM 1168 O O . GLN A 1 154 ? 13.336 -7.679 -3.993 1.00 93.12 154 GLN A O 1
ATOM 1173 N N . VAL A 1 155 ? 12.232 -6.879 -2.203 1.00 92.88 155 VAL A N 1
ATOM 1174 C CA . VAL A 1 155 ? 11.581 -5.766 -2.886 1.00 92.88 155 VAL A CA 1
ATOM 1175 C C . VAL A 1 155 ? 12.673 -4.783 -3.296 1.00 92.88 155 VAL A C 1
ATOM 1177 O O . VAL A 1 155 ? 13.364 -4.239 -2.440 1.00 92.88 155 VAL A O 1
ATOM 1180 N N . SER A 1 156 ? 12.841 -4.575 -4.598 1.00 92.25 156 SER A N 1
ATOM 1181 C CA . SER A 1 156 ? 13.852 -3.691 -5.187 1.00 92.25 156 SER A CA 1
ATOM 1182 C C . SER A 1 156 ? 13.259 -2.419 -5.792 1.00 92.25 156 SER A C 1
ATOM 1184 O O . SER A 1 156 ? 13.985 -1.463 -6.067 1.00 92.25 156 SER A O 1
ATOM 1186 N N . GLY A 1 157 ? 11.940 -2.388 -5.979 1.00 91.94 157 GLY A N 1
ATOM 1187 C CA . GLY A 1 157 ? 11.207 -1.194 -6.361 1.00 91.94 157 GLY A CA 1
ATOM 1188 C C . GLY A 1 157 ? 9.701 -1.379 -6.259 1.00 91.94 157 GLY A C 1
ATOM 1189 O O . GLY A 1 157 ? 9.210 -2.493 -6.101 1.00 91.94 157 GLY A O 1
ATOM 1190 N N . ILE A 1 158 ? 8.971 -0.274 -6.327 1.00 92.88 158 ILE A N 1
ATOM 1191 C CA . ILE A 1 158 ? 7.514 -0.222 -6.264 1.00 92.88 158 ILE A CA 1
ATOM 1192 C C . ILE A 1 158 ? 7.041 0.749 -7.345 1.00 92.88 158 ILE A C 1
ATOM 1194 O O . ILE A 1 158 ? 7.543 1.871 -7.433 1.00 92.88 158 ILE A O 1
ATOM 1198 N N . ALA A 1 159 ? 6.088 0.318 -8.168 1.00 91.56 159 ALA A N 1
ATOM 1199 C CA . ALA A 1 159 ? 5.387 1.183 -9.114 1.00 91.56 159 ALA A CA 1
ATOM 1200 C C . ALA A 1 159 ? 3.991 1.531 -8.584 1.00 91.56 159 ALA A C 1
ATOM 1202 O O . ALA A 1 159 ? 3.275 0.651 -8.111 1.00 91.56 159 ALA A O 1
ATOM 1203 N N . VAL A 1 160 ? 3.605 2.802 -8.696 1.00 91.31 160 VAL A N 1
ATOM 1204 C CA . VAL A 1 160 ? 2.277 3.315 -8.334 1.00 91.31 160 VAL A CA 1
ATOM 1205 C C . VAL A 1 160 ? 1.420 3.398 -9.592 1.00 91.31 160 VAL A C 1
ATOM 1207 O O . VAL A 1 160 ? 1.833 4.017 -10.573 1.00 91.31 160 VAL A O 1
ATOM 1210 N N . VAL A 1 161 ? 0.231 2.798 -9.577 1.00 89.56 161 VAL A N 1
ATOM 1211 C CA . VAL A 1 161 ? -0.658 2.682 -10.745 1.00 89.56 161 VAL A CA 1
ATOM 1212 C C . VAL A 1 161 ? -2.056 3.170 -10.385 1.00 89.56 161 VAL A C 1
ATOM 1214 O O . VAL A 1 161 ? -2.705 2.592 -9.521 1.00 89.56 161 VAL A O 1
ATOM 1217 N N . GLY A 1 162 ? -2.551 4.218 -11.041 1.00 84.50 162 GLY A N 1
ATOM 1218 C CA . GLY A 1 162 ? -3.884 4.763 -10.750 1.00 84.50 162 GLY A CA 1
ATOM 1219 C C . GLY A 1 162 ? -5.030 3.859 -11.223 1.00 84.50 162 GLY A C 1
ATOM 1220 O O . GLY A 1 162 ? -4.958 3.294 -12.314 1.00 84.50 162 GLY A O 1
ATOM 1221 N N . VAL A 1 163 ? -6.108 3.761 -10.430 1.00 76.69 163 VAL A N 1
ATOM 1222 C CA . VAL A 1 163 ? -7.281 2.905 -10.723 1.00 76.69 163 VAL A CA 1
ATOM 1223 C C . VAL A 1 163 ? -8.238 3.538 -11.734 1.00 76.69 163 VAL A C 1
ATOM 1225 O O . VAL A 1 163 ? -8.701 2.860 -12.646 1.00 76.69 163 VAL A O 1
ATOM 1228 N N . VAL A 1 164 ? -8.534 4.832 -11.583 1.00 60.44 164 VAL A N 1
ATOM 1229 C CA . VAL A 1 164 ? -9.652 5.493 -12.288 1.00 60.44 164 VAL A CA 1
ATOM 1230 C C . VAL A 1 164 ? -9.402 5.676 -13.787 1.00 60.44 164 VAL A C 1
ATOM 1232 O O . VAL A 1 164 ? -10.358 5.705 -14.554 1.00 60.44 164 VAL A O 1
ATOM 1235 N N . ASP A 1 165 ? -8.143 5.676 -14.226 1.00 52.34 165 ASP A N 1
ATOM 1236 C CA . ASP A 1 165 ? -7.824 5.911 -15.635 1.00 52.34 165 ASP A CA 1
ATOM 1237 C C . ASP A 1 165 ? -7.006 4.797 -16.288 1.00 52.34 165 ASP A C 1
ATOM 1239 O O . ASP A 1 165 ? -6.675 4.931 -17.458 1.00 52.34 165 ASP A O 1
ATOM 1243 N N . GLY A 1 166 ? -6.579 3.746 -15.569 1.00 52.34 166 GLY A N 1
ATOM 1244 C CA . GLY A 1 166 ? -5.602 2.773 -16.097 1.00 52.34 166 GLY A CA 1
ATOM 1245 C C . GLY A 1 166 ? -4.375 3.435 -16.761 1.00 52.34 166 GLY A C 1
ATOM 1246 O O . GLY A 1 166 ? -3.712 2.822 -17.597 1.00 52.34 166 GLY A O 1
ATOM 1247 N N . ALA A 1 167 ? -4.105 4.711 -16.438 1.00 56.00 167 ALA A N 1
ATOM 1248 C CA . ALA A 1 167 ? -3.387 5.661 -17.298 1.00 56.00 167 ALA A CA 1
ATOM 1249 C C . ALA A 1 167 ? -1.867 5.478 -17.288 1.00 56.00 167 ALA A C 1
ATOM 1251 O O . ALA A 1 167 ? -1.122 6.291 -17.846 1.00 56.00 167 ALA A O 1
ATOM 1252 N N . GLY A 1 168 ? -1.416 4.384 -16.687 1.00 66.44 168 GLY A N 1
ATOM 1253 C CA . GLY A 1 168 ? -0.022 4.076 -16.482 1.00 66.44 168 GLY A CA 1
ATOM 1254 C C . GLY A 1 168 ? 0.444 4.480 -15.095 1.00 66.44 168 GLY A C 1
ATOM 1255 O O . GLY A 1 168 ? -0.313 4.543 -14.124 1.00 66.44 168 GLY A O 1
ATOM 1256 N N . ILE A 1 169 ? 1.746 4.679 -15.013 1.00 76.12 169 ILE A N 1
ATOM 1257 C CA . ILE A 1 169 ? 2.467 4.817 -13.760 1.00 76.12 169 ILE A CA 1
ATOM 1258 C C . ILE A 1 169 ? 2.354 6.256 -13.261 1.00 76.12 169 ILE A C 1
ATOM 1260 O O . ILE A 1 169 ? 2.698 7.191 -13.981 1.00 76.12 169 ILE A O 1
ATOM 1264 N N . LEU A 1 170 ? 1.893 6.422 -12.022 1.00 79.50 170 LEU A N 1
ATOM 1265 C CA . LEU A 1 170 ? 1.824 7.712 -11.327 1.00 79.50 170 LEU A CA 1
ATOM 1266 C C . LEU A 1 170 ? 3.160 8.082 -10.677 1.00 79.50 170 LEU A C 1
ATOM 1268 O O . LEU A 1 170 ? 3.493 9.256 -10.541 1.00 79.50 170 LEU A O 1
ATOM 1272 N N . GLY A 1 171 ? 3.932 7.070 -10.287 1.00 83.50 171 GLY A N 1
ATOM 1273 C CA . GLY A 1 171 ? 5.192 7.238 -9.583 1.00 83.50 171 GLY A CA 1
ATOM 1274 C C . GLY A 1 171 ? 5.936 5.921 -9.434 1.00 83.50 171 GLY A C 1
ATOM 1275 O O . GLY A 1 171 ? 5.375 4.839 -9.623 1.00 83.50 171 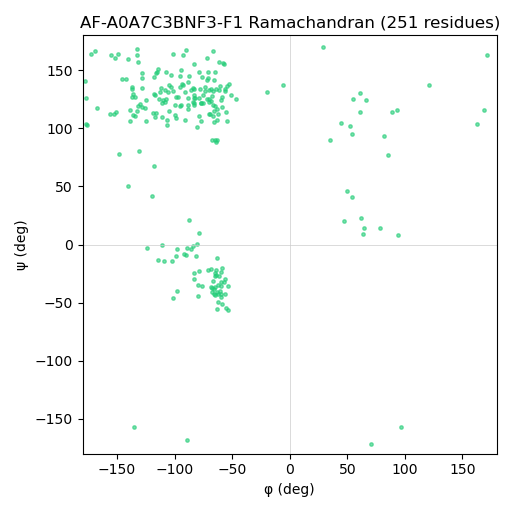GLY A O 1
ATOM 1276 N N . MET A 1 172 ? 7.223 6.017 -9.119 1.00 85.75 172 MET A N 1
ATOM 1277 C CA . MET A 1 172 ? 8.101 4.867 -8.939 1.00 85.75 172 MET A CA 1
ATOM 1278 C C . MET A 1 172 ? 9.066 5.133 -7.793 1.00 85.75 172 MET A C 1
ATOM 1280 O O . MET A 1 172 ? 9.565 6.247 -7.645 1.00 85.75 172 MET A O 1
ATOM 1284 N N . TRP A 1 173 ? 9.360 4.100 -7.012 1.00 85.06 173 TRP A N 1
ATOM 1285 C CA . TRP A 1 173 ? 10.274 4.185 -5.881 1.00 85.06 173 TRP A CA 1
ATOM 1286 C C . TRP A 1 173 ? 11.190 2.970 -5.842 1.00 85.06 173 TRP A C 1
ATOM 1288 O O . TRP A 1 173 ? 10.712 1.842 -5.886 1.00 85.06 173 TRP A O 1
ATOM 1298 N N . SER A 1 174 ? 12.507 3.172 -5.784 1.00 76.88 174 SER A N 1
ATOM 1299 C CA . SER A 1 174 ? 13.496 2.081 -5.836 1.00 76.88 174 SER A CA 1
ATOM 1300 C C . SER A 1 174 ? 14.255 1.850 -4.531 1.00 76.88 174 SER A C 1
ATOM 1302 O O . SER A 1 174 ? 15.074 0.939 -4.447 1.00 76.88 174 SER A O 1
ATOM 1304 N N . ASN A 1 175 ? 13.996 2.628 -3.481 1.00 73.00 175 ASN A N 1
ATOM 1305 C CA . ASN A 1 175 ? 14.713 2.484 -2.210 1.00 73.00 175 ASN A CA 1
ATOM 1306 C C . ASN A 1 175 ? 14.073 1.463 -1.257 1.00 73.00 175 ASN A C 1
ATOM 1308 O O . ASN A 1 175 ? 14.360 1.473 -0.062 1.00 73.00 175 ASN A O 1
ATOM 1312 N N . ALA A 1 176 ? 13.265 0.548 -1.795 1.00 70.81 176 ALA A N 1
ATOM 1313 C CA . ALA A 1 176 ? 12.768 -0.596 -1.052 1.00 70.81 176 ALA A CA 1
ATOM 1314 C C . ALA A 1 176 ? 13.926 -1.554 -0.750 1.00 70.81 176 ALA A C 1
ATOM 1316 O O . ALA A 1 176 ? 14.736 -1.860 -1.626 1.00 70.81 176 ALA A O 1
ATOM 1317 N N . THR A 1 177 ? 14.009 -2.012 0.496 1.00 73.56 177 THR A N 1
ATOM 1318 C CA . THR A 1 177 ? 14.899 -3.103 0.925 1.00 73.56 177 THR A CA 1
ATOM 1319 C C . THR A 1 177 ? 14.152 -3.982 1.923 1.00 73.56 177 THR A C 1
ATOM 1321 O O . THR A 1 177 ? 14.604 -4.200 3.045 1.00 73.56 177 THR A O 1
ATOM 1324 N N . TYR A 1 178 ? 12.948 -4.397 1.539 1.00 86.19 178 TYR A N 1
ATOM 1325 C CA . TYR A 1 178 ? 12.074 -5.236 2.355 1.00 86.19 178 TYR A CA 1
ATOM 1326 C C . TYR A 1 178 ? 12.031 -6.644 1.770 1.00 86.19 178 TYR A C 1
ATOM 1328 O O . TYR A 1 178 ? 12.100 -6.799 0.555 1.00 86.19 178 TYR A O 1
ATOM 1336 N N . ASP A 1 179 ? 11.867 -7.670 2.600 1.00 91.00 179 ASP A N 1
ATOM 1337 C CA . ASP A 1 179 ? 11.739 -9.049 2.104 1.00 91.00 179 ASP A CA 1
ATOM 1338 C C . ASP A 1 179 ? 10.318 -9.342 1.578 1.00 91.00 179 ASP A C 1
ATOM 1340 O O . ASP A 1 179 ? 10.115 -10.219 0.741 1.00 91.00 179 ASP A O 1
ATOM 1344 N N . LYS A 1 180 ? 9.318 -8.574 2.034 1.00 92.31 180 LYS A N 1
ATOM 1345 C CA . LYS A 1 180 ? 7.924 -8.647 1.575 1.00 92.31 180 LYS A CA 1
ATOM 1346 C C . LYS A 1 180 ? 7.302 -7.255 1.451 1.00 92.31 180 LYS A C 1
ATOM 1348 O O . LYS A 1 180 ? 7.782 -6.298 2.059 1.00 92.31 180 LYS A O 1
ATOM 1353 N N . PHE A 1 181 ? 6.226 -7.160 0.675 1.00 92.81 181 PHE A N 1
ATOM 1354 C CA . PHE A 1 181 ? 5.415 -5.954 0.555 1.00 92.81 181 PHE A CA 1
ATOM 1355 C C . PHE A 1 181 ? 3.918 -6.318 0.580 1.00 92.81 181 PHE A C 1
ATOM 1357 O O . PHE A 1 181 ? 3.533 -7.236 -0.144 1.00 92.81 181 PHE A O 1
ATOM 1364 N N . PRO A 1 182 ? 3.079 -5.615 1.363 1.00 93.56 182 PRO A N 1
ATOM 1365 C CA . PRO A 1 182 ? 3.454 -4.641 2.392 1.00 93.56 182 PRO A CA 1
ATOM 1366 C C . PRO A 1 182 ? 4.288 -5.289 3.514 1.00 93.56 182 PRO A C 1
ATOM 1368 O O . PRO A 1 182 ? 4.260 -6.506 3.699 1.00 93.56 182 PRO A O 1
ATOM 1371 N N . VAL A 1 183 ? 5.079 -4.490 4.239 1.00 92.75 183 VAL A N 1
ATOM 1372 C CA . VAL A 1 183 ? 6.007 -5.016 5.265 1.00 92.75 183 VAL A CA 1
ATOM 1373 C C . VAL A 1 183 ? 5.265 -5.652 6.438 1.00 92.75 183 VAL A C 1
ATOM 1375 O O . VAL A 1 183 ? 5.691 -6.678 6.955 1.00 92.75 183 VAL A O 1
ATOM 1378 N N . VAL A 1 184 ? 4.146 -5.052 6.828 1.00 94.75 184 VAL A N 1
ATOM 1379 C CA . VAL A 1 184 ? 3.188 -5.603 7.790 1.00 94.75 184 VAL A CA 1
ATOM 1380 C C . VAL A 1 184 ? 2.029 -6.155 6.974 1.00 94.75 184 VAL A C 1
ATOM 1382 O O . VAL A 1 184 ? 1.556 -5.462 6.076 1.00 94.75 184 VAL A O 1
ATOM 1385 N N . ASP A 1 185 ? 1.576 -7.376 7.241 1.00 95.44 185 ASP A N 1
ATOM 1386 C CA . ASP A 1 185 ? 0.366 -7.908 6.598 1.00 95.44 185 ASP A CA 1
ATOM 1387 C C . ASP A 1 185 ? -0.901 -7.591 7.410 1.00 95.44 185 ASP A C 1
ATOM 1389 O O . ASP A 1 185 ? -0.829 -7.150 8.556 1.00 95.44 185 ASP A O 1
ATOM 1393 N N . SER A 1 186 ? -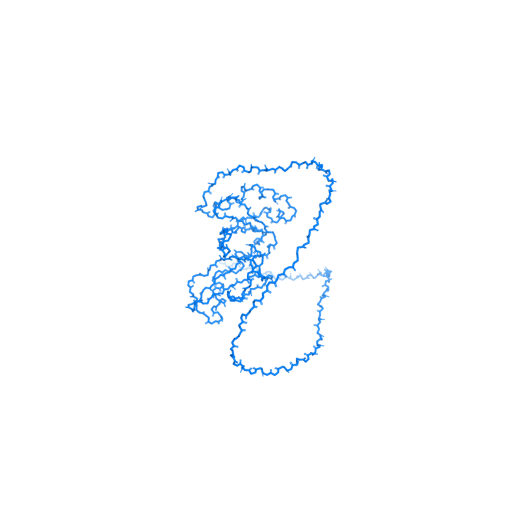2.075 -7.787 6.803 1.00 96.25 186 SER A N 1
ATOM 1394 C CA . SER A 1 186 ? -3.368 -7.469 7.429 1.00 96.25 186 SER A CA 1
ATOM 1395 C C . SER A 1 186 ? -3.557 -8.187 8.775 1.00 96.25 186 SER A C 1
ATOM 1397 O O . SER A 1 186 ? -3.946 -7.571 9.768 1.00 96.25 186 SER A O 1
ATOM 1399 N N . ALA A 1 187 ? -3.191 -9.471 8.856 1.00 96.88 187 ALA A N 1
ATOM 1400 C CA . ALA A 1 187 ? -3.323 -10.254 10.084 1.00 96.88 187 ALA A CA 1
ATOM 1401 C C . ALA A 1 187 ? -2.355 -9.782 11.183 1.00 96.88 187 ALA A C 1
ATOM 1403 O O . ALA A 1 187 ? -2.699 -9.787 12.364 1.00 96.88 187 ALA A O 1
ATOM 1404 N N . GLU A 1 188 ? -1.140 -9.377 10.815 1.00 96.94 188 GLU A N 1
ATOM 1405 C CA . GLU A 1 188 ? -0.177 -8.764 11.727 1.00 96.94 188 GLU A CA 1
ATOM 1406 C C . GLU A 1 188 ? -0.675 -7.405 12.242 1.00 96.94 188 GLU A C 1
ATOM 1408 O O . GLU A 1 188 ? -0.626 -7.162 13.448 1.00 96.94 188 GLU A O 1
ATOM 1413 N N . ALA A 1 189 ? -1.233 -6.557 11.371 1.00 97.56 189 ALA A N 1
ATOM 1414 C CA . ALA A 1 189 ? -1.836 -5.285 11.768 1.00 97.56 189 ALA A CA 1
ATOM 1415 C C . ALA A 1 189 ? -2.994 -5.481 12.757 1.00 97.56 189 ALA A C 1
ATOM 1417 O O . ALA A 1 189 ? -3.060 -4.782 13.766 1.00 97.56 189 ALA A O 1
ATOM 1418 N N . GLN A 1 190 ? -3.859 -6.472 12.518 1.00 97.75 190 GLN A N 1
ATOM 1419 C CA . GLN A 1 190 ? -4.941 -6.827 13.436 1.00 97.75 190 GLN A CA 1
ATOM 1420 C C . GLN A 1 190 ? -4.402 -7.212 14.822 1.00 97.75 190 GLN A C 1
ATOM 1422 O O . GLN A 1 190 ? -4.813 -6.638 15.831 1.00 97.75 190 GLN A O 1
ATOM 1427 N N . LYS A 1 191 ? -3.430 -8.132 14.873 1.00 97.81 191 LYS A N 1
ATOM 1428 C CA . LYS A 1 191 ? -2.828 -8.609 16.131 1.00 97.81 191 LYS A CA 1
ATOM 1429 C C . LYS A 1 191 ? -2.177 -7.493 16.939 1.00 97.81 191 LYS A C 1
ATOM 1431 O O . LYS A 1 191 ? -2.206 -7.537 18.165 1.00 97.81 191 LYS A O 1
ATOM 1436 N N . LEU A 1 192 ? -1.575 -6.514 16.265 1.00 97.69 192 LEU A N 1
ATOM 1437 C CA . LEU A 1 192 ? -0.957 -5.365 16.922 1.00 97.69 192 LEU A CA 1
ATOM 1438 C C . LEU A 1 192 ? -1.990 -4.522 17.679 1.00 97.69 192 LEU A C 1
ATOM 1440 O O . LEU A 1 192 ? -1.719 -4.122 18.804 1.00 97.69 192 LEU A O 1
ATOM 1444 N N . ILE A 1 193 ? -3.179 -4.304 17.112 1.00 97.69 193 ILE A N 1
ATOM 1445 C CA . ILE A 1 193 ? -4.246 -3.551 17.789 1.00 97.69 193 ILE A CA 1
ATOM 1446 C C . ILE A 1 193 ? -4.933 -4.397 18.873 1.00 97.69 193 ILE A C 1
ATOM 1448 O O . ILE A 1 193 ? -5.260 -3.885 19.943 1.00 97.69 193 ILE A O 1
ATOM 1452 N N . GLU A 1 194 ? -5.097 -5.704 18.652 1.00 97.75 194 GLU A N 1
ATOM 1453 C CA . GLU A 1 194 ? -5.617 -6.622 19.678 1.00 97.75 194 GLU A CA 1
ATOM 1454 C C . GLU A 1 194 ? -4.702 -6.696 20.910 1.00 97.75 194 GLU A C 1
ATOM 1456 O O . GLU A 1 194 ? -5.187 -6.788 22.039 1.00 97.75 194 GLU A O 1
ATOM 1461 N N . ALA A 1 195 ? -3.382 -6.602 20.717 1.00 97.38 195 ALA A N 1
ATOM 1462 C CA . ALA A 1 195 ? -2.406 -6.567 21.805 1.00 97.38 195 ALA A CA 1
ATOM 1463 C C . ALA A 1 195 ? -2.531 -5.313 22.693 1.00 97.38 195 ALA A C 1
ATOM 1465 O O . ALA A 1 195 ? -2.178 -5.374 23.870 1.00 97.38 195 ALA A O 1
ATOM 1466 N N . GLU A 1 196 ? -3.089 -4.220 22.166 1.00 95.81 196 GLU A N 1
ATOM 1467 C CA . GLU A 1 196 ? -3.422 -3.005 22.925 1.00 95.81 196 GLU A CA 1
ATOM 1468 C C . GLU A 1 196 ? -4.748 -3.138 23.708 1.00 95.81 196 GLU A C 1
ATOM 1470 O O . GLU A 1 196 ? -5.159 -2.219 24.414 1.00 95.81 196 GLU A O 1
ATOM 1475 N N . GLY A 1 197 ? -5.422 -4.292 23.620 1.00 97.19 197 GLY A N 1
ATOM 1476 C CA . GLY A 1 197 ? -6.636 -4.608 24.378 1.00 97.19 197 GLY A CA 1
ATOM 1477 C C . GLY A 1 197 ? -7.949 -4.299 23.657 1.00 97.19 197 GLY A C 1
ATOM 1478 O O . GLY A 1 197 ? -9.012 -4.413 24.269 1.00 97.19 197 GLY A O 1
ATOM 1479 N N . PHE A 1 198 ? -7.904 -3.941 22.372 1.00 97.50 198 PHE A N 1
ATOM 1480 C CA . PHE A 1 198 ? -9.096 -3.632 21.582 1.00 97.50 198 PHE A CA 1
ATOM 1481 C C . PHE A 1 198 ? -9.613 -4.843 20.803 1.00 97.50 198 PHE A C 1
ATOM 1483 O O . PHE A 1 198 ? -8.855 -5.699 20.356 1.00 97.50 198 PHE A O 1
ATOM 1490 N N . LYS A 1 199 ? -10.929 -4.887 20.582 1.00 97.31 199 LYS A N 1
ATOM 1491 C CA . LYS A 1 199 ? -11.557 -5.845 19.663 1.00 97.31 199 LYS A CA 1
ATOM 1492 C C . LYS A 1 199 ? -11.745 -5.220 18.293 1.00 97.31 199 LYS A C 1
ATOM 1494 O O . LYS A 1 199 ? -12.201 -4.080 18.201 1.00 97.31 199 LYS A O 1
ATOM 1499 N N . ILE A 1 200 ? -11.420 -5.970 17.247 1.00 97.12 200 ILE A N 1
ATOM 1500 C CA . ILE A 1 200 ? -11.394 -5.466 15.873 1.00 97.12 200 ILE A CA 1
ATOM 1501 C C . ILE A 1 200 ? -12.721 -5.732 15.172 1.00 97.12 200 ILE A C 1
ATOM 1503 O O . ILE A 1 200 ? -13.309 -6.805 15.297 1.00 97.12 200 ILE A O 1
ATOM 1507 N N . LYS A 1 201 ? -13.178 -4.738 14.415 1.00 96.50 201 LYS A N 1
ATOM 1508 C CA . LYS A 1 201 ? -14.371 -4.783 13.585 1.00 96.50 201 LYS A CA 1
ATOM 1509 C C . LYS A 1 201 ? -13.959 -4.906 12.119 1.00 96.50 201 LYS A C 1
ATOM 1511 O O . LYS A 1 201 ? -13.417 -3.974 11.534 1.00 96.50 201 LYS A O 1
ATOM 1516 N N . GLY A 1 202 ? -14.306 -6.035 11.507 1.00 94.31 202 GLY A N 1
ATOM 1517 C CA . GLY A 1 202 ? -14.009 -6.295 10.097 1.00 94.31 202 GLY A CA 1
ATOM 1518 C C . GLY A 1 202 ? -12.521 -6.530 9.823 1.00 94.31 202 GLY A C 1
ATOM 1519 O O . GLY A 1 202 ? -11.722 -6.688 10.742 1.00 94.31 202 GLY A O 1
ATOM 1520 N N . GLU A 1 203 ? -12.166 -6.595 8.541 1.00 95.50 203 GLU A N 1
ATOM 1521 C CA . GLU A 1 203 ? -10.777 -6.778 8.114 1.00 95.50 203 GLU A CA 1
ATOM 1522 C C . GLU A 1 203 ? -10.058 -5.426 7.974 1.00 95.50 203 GLU A C 1
ATOM 1524 O O . GLU A 1 203 ? -10.647 -4.480 7.435 1.00 95.50 203 GLU A O 1
ATOM 1529 N N . PRO A 1 204 ? -8.783 -5.327 8.400 1.00 97.38 204 PRO A N 1
ATOM 1530 C CA . PRO A 1 204 ? -7.955 -4.160 8.133 1.00 97.38 204 PRO A CA 1
ATOM 1531 C C . PRO A 1 204 ? -7.906 -3.801 6.650 1.00 97.38 204 PRO A C 1
ATOM 1533 O O . PRO A 1 204 ? -7.737 -4.664 5.784 1.00 97.38 204 PRO A O 1
ATOM 1536 N N . ARG A 1 205 ? -7.991 -2.503 6.357 1.00 97.00 205 ARG A N 1
ATOM 1537 C CA . ARG A 1 205 ? -7.924 -1.969 4.993 1.00 97.00 205 ARG A CA 1
ATOM 1538 C C . ARG A 1 205 ? -6.570 -1.333 4.756 1.00 97.00 205 ARG A C 1
ATOM 1540 O O . ARG A 1 205 ? -6.078 -0.607 5.614 1.00 97.00 205 ARG A O 1
ATOM 1547 N N . LEU A 1 206 ? -5.974 -1.566 3.592 1.00 96.38 206 LEU A N 1
ATOM 1548 C CA . LEU A 1 206 ? -4.756 -0.858 3.225 1.00 96.38 206 LEU A CA 1
ATOM 1549 C C . LEU A 1 206 ? -5.125 0.501 2.630 1.00 96.38 206 LEU A C 1
ATOM 1551 O O . LEU A 1 206 ? -5.838 0.582 1.627 1.00 96.38 206 LEU A O 1
ATOM 1555 N N . VAL A 1 207 ? -4.656 1.566 3.268 1.00 95.25 207 VAL A N 1
ATOM 1556 C CA . VAL A 1 207 ? -5.049 2.937 2.954 1.00 95.25 207 VAL A CA 1
ATOM 1557 C C . VAL A 1 207 ? -3.834 3.849 2.833 1.00 95.25 207 VAL A C 1
ATOM 1559 O O . VAL A 1 207 ? -2.738 3.537 3.307 1.00 95.25 207 VAL A O 1
ATOM 1562 N N . PHE A 1 208 ? -4.034 5.014 2.226 1.00 93.12 208 PHE A N 1
ATOM 1563 C CA . PHE A 1 208 ? -3.028 6.063 2.206 1.00 93.12 208 PHE A CA 1
ATOM 1564 C C . PHE A 1 208 ? -3.638 7.464 2.259 1.00 93.12 208 PHE A C 1
ATOM 1566 O O . PHE A 1 208 ? -4.640 7.769 1.614 1.00 93.12 208 PHE A O 1
ATOM 1573 N N . ARG A 1 209 ? -2.958 8.351 2.986 1.00 89.38 209 ARG A N 1
ATOM 1574 C CA . ARG A 1 209 ? -3.032 9.808 2.840 1.00 89.38 209 ARG A CA 1
ATOM 1575 C C . ARG A 1 209 ? -1.709 10.413 3.279 1.00 89.38 209 ARG A C 1
ATOM 1577 O O . ARG A 1 209 ? -0.975 9.809 4.057 1.00 89.38 209 ARG A O 1
ATOM 1584 N N . TRP A 1 210 ? -1.462 11.640 2.847 1.00 84.94 210 TRP A N 1
ATOM 1585 C CA . TRP A 1 210 ? -0.329 12.423 3.317 1.00 84.94 210 TRP A CA 1
ATOM 1586 C C . TRP A 1 210 ? -0.501 12.751 4.803 1.00 84.94 210 TRP A C 1
ATOM 1588 O O . TRP A 1 210 ? -1.432 13.460 5.192 1.00 84.94 210 TRP A O 1
ATOM 1598 N N . LEU A 1 211 ? 0.394 12.220 5.631 1.00 81.88 211 LEU A N 1
ATOM 1599 C CA . LEU A 1 211 ? 0.480 12.483 7.064 1.00 81.88 211 LEU A CA 1
ATOM 1600 C C . LEU A 1 211 ? 1.793 13.208 7.363 1.00 81.88 211 LEU A C 1
ATOM 1602 O O . LEU A 1 211 ? 2.801 12.994 6.690 1.00 81.88 211 LEU A O 1
ATOM 1606 N N . ARG A 1 212 ? 1.820 14.036 8.409 1.00 75.50 212 ARG A N 1
ATOM 1607 C CA . ARG A 1 212 ? 3.070 14.645 8.895 1.00 75.50 212 ARG A CA 1
ATOM 1608 C C . ARG A 1 212 ? 4.101 13.575 9.257 1.00 75.50 212 ARG A C 1
ATOM 1610 O O . ARG A 1 212 ? 5.301 13.786 9.114 1.00 75.50 212 ARG A O 1
ATOM 1617 N N . GLU A 1 213 ? 3.613 12.438 9.720 1.00 71.12 213 GLU A N 1
ATOM 1618 C CA . GLU A 1 213 ? 4.381 11.290 10.166 1.00 71.12 213 GLU A CA 1
ATOM 1619 C C . GLU A 1 213 ? 4.823 10.383 9.002 1.00 71.12 213 GLU A C 1
ATOM 1621 O O . GLU A 1 213 ? 5.833 9.697 9.142 1.00 71.12 213 GLU A O 1
ATOM 1626 N N . SER A 1 214 ? 4.104 10.396 7.868 1.00 68.19 214 SER A N 1
ATOM 1627 C CA . SER A 1 214 ? 4.378 9.596 6.663 1.00 68.19 214 SER A CA 1
ATOM 1628 C C . SER A 1 214 ? 3.894 10.313 5.398 1.00 68.19 214 SER A C 1
ATOM 1630 O O . SER A 1 214 ? 2.693 10.493 5.191 1.00 68.19 214 SER A O 1
ATOM 1632 N N . GLY A 1 215 ? 4.831 10.711 4.538 1.00 68.62 215 GLY A N 1
ATOM 1633 C CA . GLY A 1 215 ? 4.563 11.431 3.291 1.00 68.62 215 GLY A CA 1
ATOM 1634 C C . GLY A 1 215 ? 5.036 10.672 2.055 1.00 68.62 215 GLY A C 1
ATOM 1635 O O . GLY A 1 215 ? 5.665 11.270 1.191 1.00 68.62 215 GLY A O 1
ATOM 1636 N N . ASP A 1 216 ? 4.834 9.358 1.989 1.00 82.62 216 ASP A N 1
ATOM 1637 C CA . ASP A 1 216 ? 5.252 8.560 0.831 1.00 82.62 216 ASP A CA 1
ATOM 1638 C C . ASP A 1 216 ? 4.122 7.626 0.385 1.00 82.62 216 ASP A C 1
ATOM 1640 O O . ASP A 1 216 ? 3.748 6.708 1.112 1.00 82.62 216 ASP A O 1
ATOM 1644 N N . GLU A 1 217 ? 3.591 7.851 -0.822 1.00 83.62 217 GLU A N 1
ATOM 1645 C CA . GLU A 1 217 ? 2.519 7.051 -1.445 1.00 83.62 217 GLU A CA 1
ATOM 1646 C C . GLU A 1 217 ? 2.882 5.569 -1.611 1.00 83.62 217 GLU A C 1
ATOM 1648 O O . GLU A 1 217 ? 1.996 4.718 -1.729 1.00 83.62 217 GLU A O 1
ATOM 1653 N N . THR A 1 218 ? 4.175 5.242 -1.589 1.00 84.25 218 THR A N 1
ATOM 1654 C CA . THR A 1 218 ? 4.673 3.862 -1.644 1.00 84.25 218 THR A CA 1
ATOM 1655 C C . THR A 1 218 ? 4.737 3.183 -0.277 1.00 84.25 218 THR A C 1
ATOM 1657 O O . THR A 1 218 ? 5.020 1.988 -0.195 1.00 84.25 218 THR A O 1
ATOM 1660 N N . SER A 1 219 ? 4.416 3.919 0.791 1.00 88.25 219 SER A N 1
ATOM 1661 C CA . SER A 1 219 ? 4.341 3.440 2.173 1.00 88.25 219 SER A CA 1
ATOM 1662 C C . SER A 1 219 ? 2.912 3.580 2.723 1.00 88.25 219 SER A C 1
ATOM 1664 O O . SER A 1 219 ? 2.670 4.398 3.619 1.00 88.25 219 SER A O 1
ATOM 1666 N N . PRO A 1 220 ? 1.939 2.809 2.192 1.00 92.81 220 PRO A N 1
ATOM 1667 C CA . PRO A 1 220 ? 0.586 2.794 2.728 1.00 92.81 220 PRO A CA 1
ATOM 1668 C C . PRO A 1 220 ? 0.571 2.185 4.134 1.00 92.81 220 PRO A C 1
ATOM 1670 O O . PRO A 1 220 ? 1.530 1.548 4.579 1.00 92.81 220 PRO A O 1
ATOM 1673 N N . PHE A 1 221 ? -0.541 2.358 4.833 1.00 94.06 221 PHE A N 1
ATOM 1674 C CA . PHE A 1 221 ? -0.724 1.853 6.188 1.00 94.06 221 PHE A CA 1
ATOM 1675 C C . PHE A 1 221 ? -2.048 1.123 6.341 1.00 94.06 221 PHE A C 1
ATOM 1677 O O . PHE A 1 221 ? -2.982 1.326 5.568 1.00 94.06 221 PHE A O 1
ATOM 1684 N N . TRP A 1 222 ? -2.115 0.246 7.339 1.00 97.25 222 TRP A N 1
ATOM 1685 C CA . TRP A 1 222 ? -3.341 -0.479 7.642 1.00 97.25 222 TRP A CA 1
ATOM 1686 C C . TRP A 1 222 ? -4.242 0.369 8.520 1.00 97.25 222 TRP A C 1
ATOM 1688 O O . TRP A 1 222 ? -3.843 0.780 9.607 1.00 97.25 222 TRP A O 1
ATOM 1698 N N . GLU A 1 223 ? -5.457 0.605 8.053 1.00 97.31 223 GLU A N 1
ATOM 1699 C CA . GLU A 1 223 ? -6.553 1.136 8.843 1.00 97.31 223 GLU A CA 1
ATOM 1700 C C . GLU A 1 223 ? -7.311 -0.011 9.504 1.00 97.31 223 GLU A C 1
ATOM 1702 O O . GLU A 1 223 ? -7.760 -0.946 8.836 1.00 97.31 223 GLU A O 1
ATOM 1707 N N . VAL A 1 224 ? -7.449 0.077 10.822 1.00 98.00 224 VAL A N 1
ATOM 1708 C CA . VAL A 1 224 ? -8.100 -0.928 11.658 1.00 98.00 224 VAL A CA 1
ATOM 1709 C C . VAL A 1 224 ? -9.195 -0.246 12.473 1.00 98.00 224 VAL A C 1
ATOM 1711 O O . VAL A 1 224 ? -8.904 0.637 13.280 1.00 98.00 224 VAL A O 1
ATOM 1714 N N . GLU A 1 225 ? -10.452 -0.639 12.269 1.00 97.88 225 GLU A N 1
ATOM 1715 C CA . GLU A 1 225 ? -11.589 -0.153 13.060 1.00 97.88 225 GLU A CA 1
ATOM 1716 C C . GLU A 1 225 ? -11.845 -1.106 14.236 1.00 97.88 225 GLU A C 1
ATOM 1718 O O . GLU A 1 225 ? -11.811 -2.326 14.074 1.00 97.88 225 GLU A O 1
ATOM 1723 N N . THR A 1 226 ? -12.109 -0.576 15.427 1.00 97.94 226 THR A N 1
ATOM 1724 C CA . THR A 1 226 ? -12.500 -1.377 16.594 1.00 97.94 226 THR A CA 1
ATOM 1725 C C . THR A 1 226 ? -14.017 -1.496 16.717 1.00 97.94 226 THR A C 1
ATOM 1727 O O . THR A 1 226 ? -14.774 -0.707 16.150 1.00 97.94 226 THR A O 1
ATOM 1730 N N . GLU A 1 227 ? -14.493 -2.459 17.510 1.00 97.88 227 GLU A N 1
ATOM 1731 C CA . GLU A 1 227 ? -15.922 -2.571 17.859 1.00 97.88 227 GLU A CA 1
ATOM 1732 C C . GLU A 1 227 ? -16.457 -1.316 18.576 1.00 97.88 227 GLU A C 1
ATOM 1734 O O . GLU A 1 227 ? -17.650 -1.026 18.517 1.00 97.88 227 GLU A O 1
ATOM 1739 N N . GLU A 1 228 ? -15.573 -0.545 19.215 1.00 96.25 228 GLU A N 1
ATOM 1740 C CA . GLU A 1 228 ? -15.885 0.710 19.909 1.00 96.25 228 GLU A CA 1
ATOM 1741 C C . GLU A 1 228 ? -15.924 1.926 18.965 1.00 96.25 228 GLU A C 1
ATOM 1743 O O . GLU A 1 228 ? -16.190 3.044 19.405 1.00 96.25 228 GLU A O 1
ATOM 1748 N N . GLY A 1 229 ? -15.660 1.729 17.668 1.00 96.19 229 GLY A N 1
ATOM 1749 C CA . GLY A 1 229 ? -15.631 2.795 16.664 1.00 96.19 229 GLY A CA 1
ATOM 1750 C C . GLY A 1 229 ? -14.348 3.632 16.674 1.00 96.19 229 GLY A C 1
ATOM 1751 O O . GLY A 1 229 ? -14.313 4.706 16.075 1.00 96.19 229 GLY A O 1
ATOM 1752 N N . ILE A 1 230 ? -13.289 3.163 17.342 1.00 96.75 230 ILE A N 1
ATOM 1753 C CA . ILE A 1 230 ? -11.968 3.800 17.303 1.00 96.75 230 ILE A CA 1
ATOM 1754 C C . ILE A 1 230 ? -11.240 3.299 16.059 1.00 96.75 230 ILE A C 1
ATOM 1756 O O . ILE A 1 230 ? -11.233 2.105 15.772 1.00 96.75 230 ILE A O 1
ATOM 1760 N N . THR A 1 231 ? -10.617 4.208 15.314 1.00 97.19 231 THR A N 1
ATOM 1761 C CA . THR A 1 231 ? -9.804 3.856 14.144 1.00 97.19 231 THR A CA 1
ATOM 1762 C C . THR A 1 231 ? -8.325 4.009 14.471 1.00 97.19 231 THR A C 1
ATOM 1764 O O . THR A 1 231 ? -7.904 5.050 14.980 1.00 97.19 231 THR A O 1
ATOM 1767 N N . PHE A 1 232 ? -7.538 2.988 14.149 1.00 96.94 232 PHE A N 1
ATOM 1768 C CA . PHE A 1 232 ? -6.085 2.985 14.273 1.00 96.94 232 PHE A CA 1
ATOM 1769 C C . PHE A 1 232 ? -5.412 2.873 12.907 1.00 96.94 232 PHE A C 1
ATOM 1771 O O . PHE A 1 232 ? -5.915 2.205 12.006 1.00 96.94 232 PHE A O 1
ATOM 1778 N N . TYR A 1 233 ? -4.237 3.483 12.788 1.00 95.75 233 TYR A N 1
ATOM 1779 C CA . TYR A 1 233 ? -3.322 3.324 11.668 1.00 95.75 233 TYR A CA 1
ATOM 1780 C C . TYR A 1 233 ? -2.069 2.577 12.120 1.00 95.75 233 TYR A C 1
ATOM 1782 O O . TYR A 1 233 ? -1.349 3.034 13.011 1.00 95.75 233 TYR A O 1
ATOM 1790 N N . VAL A 1 234 ? -1.786 1.445 11.479 1.00 96.06 234 VAL A N 1
ATOM 1791 C CA . VAL A 1 234 ? -0.543 0.687 11.657 1.00 96.06 234 VAL A CA 1
ATOM 1792 C C . VAL A 1 234 ? 0.400 1.037 10.514 1.00 96.06 234 VAL A C 1
ATOM 1794 O O . VAL A 1 234 ? 0.169 0.659 9.363 1.00 96.06 234 VAL A O 1
ATOM 1797 N N . ILE A 1 235 ? 1.464 1.773 10.832 1.00 91.75 235 ILE A N 1
ATOM 1798 C CA . ILE A 1 235 ? 2.381 2.357 9.852 1.00 91.75 235 ILE A CA 1
ATOM 1799 C C . ILE A 1 235 ? 3.777 1.770 10.037 1.00 91.75 235 ILE A C 1
ATOM 1801 O O . ILE A 1 235 ? 4.332 1.803 11.137 1.00 91.75 235 ILE A O 1
ATOM 1805 N N . HIS A 1 236 ? 4.369 1.269 8.954 1.00 89.31 236 HIS A N 1
ATOM 1806 C CA . HIS A 1 236 ? 5.759 0.826 8.941 1.00 89.31 236 HIS A CA 1
ATOM 1807 C C . HIS A 1 236 ? 6.658 1.909 8.331 1.00 89.31 236 HIS A C 1
ATOM 1809 O O . HIS A 1 236 ? 6.578 2.183 7.139 1.00 89.31 236 HIS A O 1
ATOM 1815 N N . ILE A 1 237 ? 7.521 2.528 9.141 1.00 82.44 237 ILE A N 1
ATOM 1816 C CA . ILE A 1 237 ? 8.408 3.628 8.730 1.00 82.44 237 ILE A CA 1
ATOM 1817 C C . ILE A 1 237 ? 9.799 3.411 9.325 1.00 82.44 237 ILE A C 1
ATOM 1819 O O . ILE A 1 237 ? 9.926 3.132 10.517 1.00 82.44 237 ILE A O 1
ATOM 1823 N N . MET A 1 238 ? 10.859 3.598 8.529 1.00 78.69 238 MET A N 1
ATOM 1824 C CA . MET A 1 238 ? 12.259 3.509 8.989 1.00 78.69 238 MET A CA 1
ATOM 1825 C C . MET A 1 238 ? 12.551 2.222 9.792 1.00 78.69 238 MET A C 1
ATOM 1827 O O . MET A 1 238 ? 13.159 2.272 10.863 1.00 78.69 238 MET A O 1
ATOM 1831 N N . ASN A 1 239 ? 12.092 1.070 9.289 1.00 82.19 239 ASN A N 1
ATOM 1832 C CA . ASN A 1 239 ? 12.239 -0.250 9.920 1.00 82.19 239 ASN A CA 1
ATOM 1833 C C . ASN A 1 239 ? 11.565 -0.380 11.297 1.00 82.19 239 ASN A C 1
ATOM 1835 O O . ASN A 1 239 ? 11.951 -1.222 12.108 1.00 82.19 239 ASN A O 1
ATOM 1839 N N . LYS A 1 240 ? 10.568 0.460 11.586 1.00 88.69 240 LYS A N 1
ATOM 1840 C CA . LYS A 1 240 ? 9.760 0.391 12.803 1.00 88.69 240 LYS A CA 1
ATOM 1841 C C . LYS A 1 240 ? 8.288 0.388 12.438 1.00 88.69 240 LYS A C 1
ATOM 1843 O O . LYS A 1 240 ? 7.841 1.215 11.650 1.00 88.69 240 LYS A O 1
ATOM 1848 N N . THR A 1 241 ? 7.536 -0.500 13.070 1.00 93.00 241 THR A N 1
ATOM 1849 C CA . THR A 1 241 ? 6.076 -0.468 13.027 1.00 93.00 241 THR A CA 1
ATOM 1850 C C . THR A 1 241 ? 5.573 0.371 14.191 1.00 93.00 241 THR A C 1
ATOM 1852 O O . THR A 1 241 ? 6.034 0.214 15.323 1.00 93.00 241 THR A O 1
ATOM 1855 N N . LYS A 1 242 ? 4.666 1.299 13.905 1.00 92.38 242 LYS A N 1
ATOM 1856 C CA . LYS A 1 242 ? 4.036 2.178 14.886 1.00 92.38 242 LYS A CA 1
ATOM 1857 C C . LYS A 1 242 ? 2.527 2.125 14.732 1.00 92.38 242 LYS A C 1
ATOM 1859 O O . LYS A 1 242 ? 2.022 1.977 13.621 1.00 92.38 242 LYS A O 1
ATOM 1864 N N . ILE A 1 243 ? 1.840 2.283 15.852 1.00 94.38 243 ILE A N 1
ATOM 1865 C CA . ILE A 1 243 ? 0.388 2.380 15.927 1.00 94.38 243 ILE A CA 1
ATOM 1866 C C . ILE A 1 243 ? 0.056 3.829 16.261 1.00 94.38 243 ILE A C 1
ATOM 1868 O O . ILE A 1 243 ? 0.655 4.410 17.166 1.00 94.38 243 ILE A O 1
ATOM 1872 N N . TYR A 1 244 ? -0.886 4.403 15.528 1.00 93.19 244 TYR A N 1
ATOM 1873 C CA . TYR A 1 244 ? -1.422 5.730 15.788 1.00 93.19 244 TYR A CA 1
ATOM 1874 C C . TYR A 1 244 ? -2.937 5.661 15.830 1.00 93.19 244 TYR A C 1
ATOM 1876 O O . TYR A 1 244 ? -3.534 4.940 15.032 1.00 93.19 244 TYR A O 1
ATOM 1884 N N . ARG A 1 245 ? -3.581 6.436 16.700 1.00 93.75 245 ARG A N 1
ATOM 1885 C CA . ARG A 1 245 ? -5.019 6.653 16.553 1.00 93.75 245 ARG A CA 1
ATOM 1886 C C . ARG A 1 245 ? -5.285 7.646 15.429 1.00 93.75 245 ARG A C 1
ATOM 1888 O O . ARG A 1 245 ? -4.532 8.601 15.233 1.00 93.75 245 ARG A O 1
ATOM 1895 N N . ALA A 1 246 ? -6.368 7.437 14.691 1.00 90.75 246 ALA A N 1
ATOM 1896 C CA . ALA A 1 246 ? -6.706 8.272 13.545 1.00 90.75 246 ALA A CA 1
ATOM 1897 C C . ALA A 1 246 ? -7.006 9.735 13.920 1.00 90.75 246 ALA A C 1
ATOM 1899 O O . ALA A 1 246 ? -6.819 10.622 13.091 1.00 90.75 246 ALA A O 1
ATOM 1900 N N . ASP A 1 247 ? -7.447 9.986 15.155 1.00 89.69 247 ASP A N 1
ATOM 1901 C CA . ASP A 1 247 ? -7.705 11.319 15.710 1.00 89.69 247 ASP A CA 1
ATOM 1902 C C . ASP A 1 247 ? -6.441 12.034 16.226 1.00 89.69 247 ASP A C 1
ATOM 1904 O O . ASP A 1 247 ? -6.490 13.231 16.500 1.00 89.69 247 ASP A O 1
ATOM 1908 N N . GLU A 1 248 ? -5.307 11.335 16.315 1.00 86.50 248 GLU A N 1
ATOM 1909 C CA . GLU A 1 248 ? -4.025 11.873 16.797 1.00 86.50 248 GLU A CA 1
ATOM 1910 C C . GLU A 1 248 ? -3.036 12.203 15.667 1.00 86.50 248 GLU A C 1
ATOM 1912 O O . GLU A 1 248 ? -2.034 12.887 15.897 1.00 86.50 248 GLU A O 1
ATOM 1917 N N . VAL A 1 249 ? -3.286 11.723 14.443 1.00 83.00 249 VAL A N 1
ATOM 1918 C CA . VAL A 1 249 ? -2.411 11.981 13.289 1.00 83.00 249 VAL A CA 1
ATOM 1919 C C . VAL A 1 249 ? -2.770 13.276 12.574 1.00 83.00 249 VAL A C 1
ATOM 1921 O O . VAL A 1 249 ? -3.938 13.643 12.436 1.00 83.00 249 VAL A O 1
ATOM 1924 N N . HIS A 1 250 ? -1.751 13.960 12.056 1.00 77.69 250 HIS A N 1
ATOM 1925 C CA . HIS A 1 250 ? -1.923 15.269 11.435 1.00 77.69 250 HIS A CA 1
ATOM 1926 C C . HIS A 1 250 ? -1.798 15.151 9.914 1.00 77.69 250 HIS A C 1
ATOM 1928 O O . HIS A 1 250 ? -0.685 14.971 9.409 1.00 77.69 250 HIS A O 1
ATOM 1934 N N . PRO A 1 251 ? -2.898 15.267 9.151 1.00 73.44 251 PRO A N 1
ATOM 1935 C CA . PRO A 1 251 ? -2.809 15.247 7.701 1.00 73.44 251 PRO A CA 1
ATOM 1936 C C . PRO A 1 251 ? -2.060 16.474 7.174 1.00 73.44 251 PRO A C 1
ATOM 1938 O O . PRO A 1 251 ? -2.244 17.588 7.669 1.00 73.44 251 PRO A O 1
ATOM 1941 N N . ILE A 1 252 ? -1.240 16.271 6.144 1.00 71.19 252 ILE A N 1
ATOM 1942 C CA . ILE A 1 252 ? -0.686 17.369 5.347 1.00 71.19 252 ILE A CA 1
ATOM 1943 C C . ILE A 1 252 ? -1.700 17.651 4.232 1.00 71.19 252 ILE A C 1
ATOM 1945 O O . ILE A 1 252 ? -2.053 16.740 3.484 1.00 71.19 252 ILE A O 1
ATOM 1949 N N . GLY A 1 253 ? -2.219 18.882 4.186 1.00 58.12 253 GLY A N 1
ATOM 1950 C CA . GLY A 1 253 ? -3.204 19.342 3.197 1.00 58.12 253 GLY A CA 1
ATOM 1951 C C . GLY A 1 253 ? -2.593 19.994 1.966 1.00 58.12 253 GLY A C 1
ATOM 1952 O O . GLY A 1 253 ? -1.449 20.490 2.073 1.00 58.12 253 GLY A O 1
#

pLDDT: mean 70.43, std 24.52, range [30.92, 98.0]

Nearest PDB structures (foldseek):
  4yhc-assembly2_B  TM=2.708E-01  e=1.735E-01  Schizosaccharomyces pombe 972h-
  4yhc-assembly1_A  TM=3.372E-01  e=4.571E-01  Schizosaccharomyces pombe 972h-
  2otg-assembly1_A  TM=4.225E-01  e=3.361E+00  Placopecten magellanicus

Foldseek 3Di:
DDDDDDDDDDDDDDDDDDDDDDDDDDDDDDDDDDDDDDDDDDDDDDDDDDDDDDDDDDDDDDDDDDDDDDDDDDDDDDDDDPPPPPDQDPDDACPDQVLLVVLAVPDPVNVVCLPPPAQNVLQPVWDWDGWDWACEPDPVAATWTWIFTDDPLFGQKIFIAGNPRSRGTPDMGGPGGANDPPNADFVNLLVVVVVVVFAWDDTWHFYDAAWPVDHDPSFTWTWTATPVRWIWTFGQDPNDTDIDTPVGIHGDD

Mean predicted aligned error: 17.66 Å

Radius of gyration: 32.41 Å; Cα contacts (8 Å, |Δi|>4): 342; chains: 1; bounding box: 68×132×68 Å